Protein AF-A0ABD3CB42-F1 (afdb_monomer)

Mean predicted aligned error: 18.35 Å

Radius of gyration: 24.4 Å; Cα contacts (8 Å, |Δi|>4): 309; chains: 1; bounding box: 58×61×58 Å

Organism: NCBI:txid1961234

Secondary structure (DSSP, 8-state):
-HHHHHHHHT-TT-SS--HHHHHHHHHHHHH-HHHHHHHHHHHHHHHT-S-HHHHHHHHHHHHHHHHHSHHHHHHHHHHTTHHHHHHHHHHT---HHHHHHHHHHHHHHHHHS-STTSS-HHHHHHHHHHHHTTPPPPPPPTTPPPSSPPP------------------------------PPPPHHHHTT---HHHHHHHHHHHS-TT---TT-EEEEEEEE---TT--SPPPP-EEEEEEE-HHHHHHHHHTT-EEE-HHHHHHH-TT-TTEEEE-

pLDDT: mean 77.79, std 23.4, range [25.38, 98.81]

Structure (mmCIF, N/CA/C/O backbone):
data_AF-A0ABD3CB42-F1
#
_entry.id   AF-A0ABD3CB42-F1
#
loop_
_atom_site.group_PDB
_atom_site.id
_atom_site.type_symbol
_atom_site.label_atom_id
_atom_site.label_alt_id
_atom_site.label_comp_id
_atom_site.label_asym_id
_atom_site.label_entity_id
_atom_site.label_seq_id
_atom_site.pdbx_PDB_ins_code
_atom_site.Cartn_x
_atom_site.Cartn_y
_atom_site.Cartn_z
_atom_site.occupancy
_atom_site.B_iso_or_equiv
_atom_site.auth_seq_id
_atom_site.auth_comp_id
_atom_site.auth_asym_id
_atom_site.auth_atom_id
_atom_site.pdbx_PDB_model_num
ATOM 1 N N . MET A 1 1 ? 16.998 10.202 6.170 1.00 64.56 1 MET A N 1
ATOM 2 C CA . MET A 1 1 ? 16.302 10.598 4.926 1.00 64.56 1 MET A CA 1
ATOM 3 C C . MET A 1 1 ? 14.922 9.944 4.802 1.00 64.56 1 MET A C 1
ATOM 5 O O . MET A 1 1 ? 13.942 10.675 4.827 1.00 64.56 1 MET A O 1
ATOM 9 N N . GLY A 1 2 ? 14.808 8.606 4.811 1.00 77.31 2 GLY A N 1
ATOM 10 C CA . GLY A 1 2 ? 13.520 7.906 4.620 1.00 77.31 2 GLY A CA 1
ATOM 11 C C . GLY A 1 2 ? 12.379 8.267 5.592 1.00 77.31 2 GLY A C 1
ATOM 12 O O . GLY A 1 2 ? 11.238 8.392 5.163 1.00 77.31 2 GLY A O 1
ATOM 13 N N . SER A 1 3 ? 12.659 8.523 6.881 1.00 86.62 3 SER A N 1
ATOM 14 C CA . SER A 1 3 ? 11.604 8.907 7.849 1.00 86.62 3 SER A CA 1
ATOM 15 C C . SER A 1 3 ? 10.894 10.214 7.476 1.00 86.62 3 SER A C 1
ATOM 17 O O . SER A 1 3 ? 9.670 10.285 7.531 1.00 86.62 3 SER A O 1
ATOM 19 N N . LEU A 1 4 ? 11.652 11.230 7.051 1.00 93.50 4 LEU A N 1
ATOM 20 C CA . LEU A 1 4 ? 11.097 12.536 6.685 1.00 93.50 4 LEU A CA 1
ATOM 21 C C . LEU A 1 4 ? 10.216 12.437 5.434 1.00 93.50 4 LEU A C 1
ATOM 23 O O . LEU A 1 4 ? 9.195 13.110 5.333 1.00 93.50 4 LEU A O 1
ATOM 27 N N . MET A 1 5 ? 10.586 11.574 4.488 1.00 94.69 5 MET A N 1
ATOM 28 C CA . MET A 1 5 ? 9.792 11.353 3.278 1.00 94.69 5 MET A CA 1
ATOM 29 C C . MET A 1 5 ? 8.444 10.720 3.602 1.00 94.69 5 MET A C 1
ATOM 31 O O . MET A 1 5 ? 7.423 11.198 3.120 1.00 94.69 5 MET A O 1
ATOM 35 N N . VAL A 1 6 ? 8.421 9.727 4.497 1.00 98.00 6 VAL A N 1
ATOM 36 C CA . VAL A 1 6 ? 7.170 9.135 4.995 1.00 98.00 6 VAL A CA 1
ATOM 37 C C . VAL A 1 6 ? 6.312 10.181 5.712 1.00 98.00 6 VAL A C 1
ATOM 39 O O . VAL A 1 6 ? 5.101 10.232 5.507 1.00 98.00 6 VAL A O 1
ATOM 42 N N . GLU A 1 7 ? 6.909 11.034 6.548 1.00 97.56 7 GLU A N 1
ATOM 43 C CA . GLU A 1 7 ? 6.183 12.103 7.248 1.00 97.56 7 GLU A CA 1
ATOM 44 C C . GLU A 1 7 ? 5.547 13.101 6.274 1.00 97.56 7 GLU A C 1
ATOM 46 O O . GLU A 1 7 ? 4.386 13.465 6.457 1.00 97.56 7 GLU A O 1
ATOM 51 N N . ARG A 1 8 ? 6.263 13.472 5.206 1.00 97.62 8 ARG A N 1
ATOM 52 C CA . ARG A 1 8 ? 5.754 14.350 4.142 1.00 97.62 8 ARG A CA 1
ATOM 53 C C . ARG A 1 8 ? 4.661 13.676 3.313 1.00 97.62 8 ARG A C 1
ATOM 55 O O . ARG A 1 8 ? 3.610 14.279 3.132 1.00 97.62 8 ARG A O 1
ATOM 62 N N . ALA A 1 9 ? 4.873 12.434 2.872 1.00 97.94 9 ALA A N 1
ATOM 63 C CA . ALA A 1 9 ? 3.913 11.651 2.080 1.00 97.94 9 ALA A CA 1
ATOM 64 C C . ALA A 1 9 ? 2.613 11.335 2.840 1.00 97.94 9 ALA A C 1
ATOM 66 O O . ALA A 1 9 ? 1.589 11.012 2.245 1.00 97.94 9 ALA A O 1
ATOM 67 N N . THR A 1 10 ? 2.642 11.439 4.170 1.00 98.25 10 THR A N 1
ATOM 68 C CA . THR A 1 10 ? 1.484 11.195 5.038 1.00 98.25 10 THR A CA 1
ATOM 69 C C . THR A 1 10 ? 1.078 12.435 5.832 1.00 98.25 10 THR A C 1
ATOM 71 O O . THR A 1 10 ? 0.463 12.307 6.893 1.00 98.25 10 THR A O 1
ATOM 74 N N . SER A 1 11 ? 1.447 13.633 5.367 1.00 97.44 11 SER A N 1
ATOM 75 C CA . SER A 1 11 ? 1.088 14.892 6.022 1.00 97.44 11 SER A CA 1
ATOM 76 C C . SER A 1 11 ? -0.426 15.114 6.012 1.00 97.44 11 SER A C 1
ATOM 78 O O . SER A 1 11 ? -1.106 14.859 5.021 1.00 97.44 11 SER A O 1
ATOM 80 N N . GLU A 1 12 ? -0.964 15.650 7.106 1.00 95.31 12 GLU A N 1
ATOM 81 C CA . GLU A 1 12 ? -2.386 15.993 7.213 1.00 95.31 12 GLU A CA 1
ATOM 82 C C . GLU A 1 12 ? -2.813 17.127 6.269 1.00 95.31 12 GLU A C 1
ATOM 84 O O . GLU A 1 12 ? -3.999 17.267 5.965 1.00 95.31 12 GLU A O 1
ATOM 89 N N . THR A 1 13 ? -1.854 17.904 5.760 1.00 94.19 13 THR A N 1
ATOM 90 C CA . THR A 1 13 ? -2.093 19.010 4.825 1.00 94.19 13 THR A CA 1
ATOM 91 C C . THR A 1 13 ? -2.378 18.555 3.391 1.00 94.19 13 THR A C 1
ATOM 93 O O . THR A 1 13 ? -2.897 19.341 2.605 1.00 94.19 13 THR A O 1
ATOM 96 N N . LEU A 1 14 ? -2.086 17.300 3.033 1.00 89.81 14 LEU A N 1
ATOM 97 C CA . LEU A 1 14 ? -2.252 16.794 1.663 1.00 89.81 14 LEU A CA 1
ATOM 98 C C . LEU A 1 14 ? -3.727 16.659 1.269 1.00 89.81 14 LEU A C 1
ATOM 100 O O . LEU A 1 14 ? -4.534 16.240 2.084 1.00 89.81 14 LEU A O 1
ATOM 104 N N . GLY A 1 15 ? -4.105 16.937 0.021 1.00 85.75 15 GLY A N 1
ATOM 105 C CA . GLY A 1 15 ? -5.478 16.684 -0.458 1.00 85.75 15 GLY A CA 1
ATOM 106 C C . GLY A 1 15 ? -5.827 15.191 -0.578 1.00 85.75 15 GLY A C 1
ATOM 107 O O . GLY A 1 15 ? -6.989 14.813 -0.484 1.00 85.75 15 GLY A O 1
ATOM 108 N N . GLY A 1 16 ? -4.813 14.340 -0.730 1.00 91.19 16 GLY A N 1
ATOM 109 C CA . GLY A 1 16 ? -4.925 12.897 -0.921 1.00 91.19 16 GLY A CA 1
ATOM 110 C C . GLY A 1 16 ? -3.536 12.252 -0.987 1.00 91.19 16 GLY A C 1
ATOM 111 O O . GLY A 1 16 ? -2.559 12.900 -0.603 1.00 91.19 16 GLY A O 1
ATOM 112 N N . PRO A 1 17 ? -3.424 10.989 -1.434 1.00 91.94 17 PRO A N 1
ATOM 113 C CA . PRO A 1 17 ? -2.136 10.325 -1.603 1.00 91.94 17 PRO A CA 1
ATOM 114 C C . PRO A 1 17 ? -1.216 11.100 -2.548 1.00 91.94 17 PRO A C 1
ATOM 116 O O . PRO A 1 17 ? -1.595 11.430 -3.670 1.00 91.94 17 PRO A O 1
ATOM 119 N N . ASP A 1 18 ? 0.007 11.357 -2.096 1.00 94.25 18 ASP A N 1
ATOM 120 C CA . ASP A 1 18 ? 1.059 11.941 -2.919 1.00 94.25 18 ASP A CA 1
ATOM 121 C C . ASP A 1 18 ? 1.767 10.816 -3.680 1.00 94.25 18 ASP A C 1
ATOM 123 O O . ASP A 1 18 ? 2.675 10.162 -3.163 1.00 94.25 18 ASP A O 1
ATOM 127 N N . TRP A 1 19 ? 1.266 10.508 -4.877 1.00 95.69 19 TRP A N 1
ATOM 128 C CA . TRP A 1 19 ? 1.747 9.363 -5.650 1.00 95.69 19 TRP A CA 1
ATOM 129 C C . TRP A 1 19 ? 3.210 9.497 -6.047 1.00 95.69 19 TRP A C 1
ATOM 131 O O . TRP A 1 19 ? 3.930 8.508 -5.980 1.00 95.69 19 TRP A O 1
ATOM 141 N N . GLU A 1 20 ? 3.665 10.704 -6.369 1.00 95.38 20 GLU A N 1
ATOM 142 C CA . GLU A 1 20 ? 5.070 10.969 -6.672 1.00 95.38 20 GLU A CA 1
ATOM 143 C C . GLU A 1 20 ? 5.966 10.562 -5.493 1.00 95.38 20 GLU A C 1
ATOM 145 O O . GLU A 1 20 ? 6.851 9.721 -5.653 1.00 95.38 20 GLU A O 1
ATOM 150 N N . LYS A 1 21 ? 5.663 11.039 -4.276 1.00 96.69 21 LYS A N 1
ATOM 151 C CA . LYS A 1 21 ? 6.426 10.654 -3.075 1.00 96.69 21 LYS A CA 1
ATOM 152 C C . LYS A 1 21 ? 6.289 9.176 -2.742 1.00 96.69 21 LYS A C 1
ATOM 154 O O . LYS A 1 21 ? 7.237 8.572 -2.252 1.00 96.69 21 LYS A O 1
ATOM 159 N N . ASN A 1 22 ? 5.122 8.580 -2.971 1.00 97.31 22 ASN A N 1
ATOM 160 C CA . ASN A 1 22 ? 4.918 7.158 -2.710 1.00 97.31 22 ASN A CA 1
ATOM 161 C C . ASN A 1 22 ? 5.785 6.282 -3.627 1.00 97.31 22 ASN A C 1
ATOM 163 O O . ASN A 1 22 ? 6.336 5.289 -3.151 1.00 97.31 22 ASN A O 1
ATOM 167 N N . ILE A 1 23 ? 5.919 6.645 -4.906 1.00 96.75 23 ILE A N 1
ATOM 168 C CA . ILE A 1 23 ? 6.792 5.943 -5.855 1.00 96.75 23 ILE A CA 1
ATOM 169 C C . ILE A 1 23 ? 8.264 6.179 -5.507 1.00 96.75 23 ILE A C 1
ATOM 171 O O . ILE A 1 23 ? 9.011 5.211 -5.408 1.00 96.75 23 ILE A O 1
ATOM 175 N N . GLU A 1 24 ? 8.654 7.409 -5.165 1.00 96.12 24 GLU A N 1
ATOM 176 C CA . GLU A 1 24 ? 10.018 7.711 -4.702 1.00 96.12 24 GLU A CA 1
ATOM 177 C C . GLU A 1 24 ? 10.395 6.885 -3.452 1.00 96.12 24 GLU A C 1
ATOM 179 O O . GLU A 1 24 ? 11.503 6.362 -3.326 1.00 96.12 24 GLU A O 1
ATOM 184 N N . ILE A 1 25 ? 9.450 6.694 -2.523 1.00 97.69 25 ILE A N 1
ATOM 185 C CA . ILE A 1 25 ? 9.642 5.820 -1.356 1.00 97.69 25 ILE A CA 1
ATOM 186 C C . ILE A 1 25 ? 9.836 4.353 -1.779 1.00 97.69 25 ILE A C 1
ATOM 188 O O . ILE A 1 25 ? 10.633 3.652 -1.147 1.00 97.69 25 ILE A O 1
ATOM 192 N N . CYS A 1 26 ? 9.143 3.882 -2.822 1.00 94.50 26 CYS A N 1
ATOM 193 C CA . CYS A 1 26 ? 9.331 2.529 -3.355 1.00 94.50 26 CYS A CA 1
ATOM 194 C C . CYS A 1 26 ? 10.733 2.348 -3.944 1.00 94.50 26 CYS A C 1
ATOM 196 O O . CYS A 1 26 ? 11.398 1.364 -3.620 1.00 94.50 26 CYS A O 1
ATOM 198 N N . ASP A 1 27 ? 11.218 3.322 -4.716 1.00 93.38 27 ASP A N 1
ATOM 199 C CA . ASP A 1 27 ? 12.574 3.302 -5.277 1.00 93.38 27 ASP A CA 1
ATOM 200 C C . ASP A 1 27 ? 13.629 3.218 -4.166 1.00 93.38 27 ASP A C 1
ATOM 202 O O . ASP A 1 27 ? 14.560 2.413 -4.234 1.00 93.38 27 ASP A O 1
ATOM 206 N N . ILE A 1 28 ? 13.442 3.965 -3.073 1.00 93.81 28 ILE A N 1
ATOM 207 C CA . ILE A 1 28 ? 14.333 3.905 -1.906 1.00 93.81 28 ILE A CA 1
ATOM 208 C C . ILE A 1 28 ? 14.288 2.533 -1.223 1.00 93.81 28 ILE A C 1
ATOM 210 O O . ILE A 1 28 ? 15.334 2.036 -0.793 1.00 93.81 28 ILE A O 1
ATOM 214 N N . CYS A 1 29 ? 13.103 1.929 -1.094 1.00 92.88 29 CYS A N 1
ATOM 215 C CA . CYS A 1 29 ? 12.965 0.592 -0.512 1.00 92.88 29 CYS A CA 1
ATOM 216 C C . CYS A 1 29 ? 13.683 -0.465 -1.358 1.00 92.88 29 CYS A C 1
ATOM 218 O O . CYS A 1 29 ? 14.353 -1.329 -0.793 1.00 92.88 29 CYS A O 1
ATOM 220 N N . ASN A 1 30 ? 13.570 -0.366 -2.684 1.00 92.25 30 ASN A N 1
ATOM 221 C CA . ASN A 1 30 ? 14.188 -1.287 -3.635 1.00 92.25 30 ASN A CA 1
ATOM 222 C C . ASN A 1 30 ? 15.706 -1.105 -3.736 1.00 92.25 30 ASN A C 1
ATOM 224 O O . ASN A 1 30 ? 16.428 -2.079 -3.928 1.00 92.25 30 ASN A O 1
ATOM 228 N N . TYR A 1 31 ? 16.204 0.121 -3.563 1.00 90.69 31 TYR A N 1
ATOM 229 C CA . TYR A 1 31 ? 17.634 0.411 -3.631 1.00 90.69 31 TYR A CA 1
ATOM 230 C C . TYR A 1 31 ? 18.404 -0.042 -2.381 1.00 90.69 31 TYR A C 1
ATOM 232 O O . TYR A 1 31 ? 19.532 -0.520 -2.489 1.00 90.69 31 TYR A O 1
ATOM 240 N N . ASN A 1 32 ? 17.836 0.126 -1.178 1.00 85.75 32 ASN A N 1
ATOM 241 C CA . ASN A 1 32 ? 18.541 -0.175 0.071 1.00 85.75 32 ASN A CA 1
ATOM 242 C C . ASN A 1 32 ? 17.631 -0.839 1.131 1.00 85.75 32 ASN A C 1
ATOM 244 O O . ASN A 1 32 ? 16.813 -0.155 1.760 1.00 85.75 32 ASN A O 1
ATOM 248 N N . PRO A 1 33 ? 17.849 -2.132 1.448 1.00 84.25 33 PRO A N 1
ATOM 249 C CA . PRO A 1 33 ? 17.092 -2.865 2.470 1.00 84.25 33 PRO A CA 1
ATOM 250 C C . PRO A 1 33 ? 17.074 -2.210 3.861 1.00 84.25 33 PRO A C 1
ATOM 252 O O . PRO A 1 33 ? 16.069 -2.260 4.574 1.00 84.25 33 PRO A O 1
ATOM 255 N N . ILE A 1 34 ? 18.161 -1.542 4.264 1.00 89.56 34 ILE A N 1
ATOM 256 C CA . ILE A 1 34 ? 18.238 -0.852 5.563 1.00 89.56 34 ILE A CA 1
ATOM 257 C C . ILE A 1 34 ? 17.237 0.308 5.601 1.00 89.56 34 ILE A C 1
ATOM 259 O O . ILE A 1 34 ? 16.584 0.547 6.623 1.00 89.56 34 ILE A O 1
ATOM 263 N N . HIS A 1 35 ? 17.074 1.012 4.479 1.00 92.00 35 HIS A N 1
ATOM 264 C CA . HIS A 1 35 ? 16.093 2.084 4.369 1.00 92.00 35 HIS A CA 1
ATOM 265 C C . HIS A 1 35 ? 14.663 1.543 4.390 1.00 92.00 35 HIS A C 1
ATOM 267 O O . HIS A 1 35 ? 13.827 2.136 5.072 1.00 92.00 35 HIS A O 1
ATOM 273 N N . ALA A 1 36 ? 14.394 0.399 3.749 1.00 94.12 36 ALA A N 1
ATOM 274 C CA . ALA A 1 36 ? 13.082 -0.251 3.793 1.00 94.12 36 ALA A CA 1
ATOM 275 C C . ALA A 1 36 ? 12.625 -0.516 5.241 1.00 94.12 36 ALA A C 1
ATOM 277 O O . ALA A 1 36 ? 11.507 -0.161 5.626 1.00 94.12 36 ALA A O 1
ATOM 278 N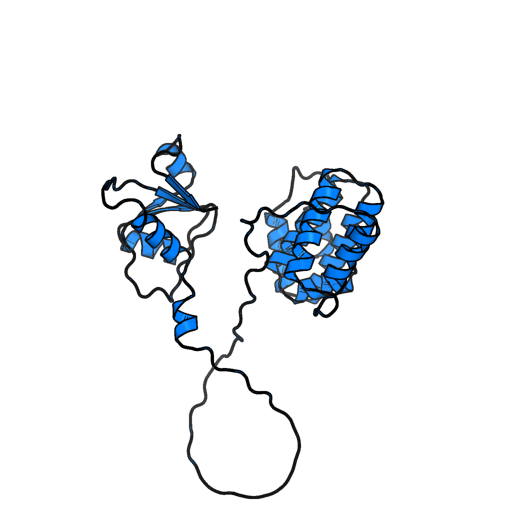 N . LYS A 1 37 ? 13.513 -1.042 6.095 1.00 95.25 37 LYS A N 1
ATOM 279 C CA . LYS A 1 37 ? 13.227 -1.273 7.522 1.00 95.25 37 LYS A CA 1
ATOM 280 C C . LYS A 1 37 ? 12.843 0.003 8.277 1.00 95.25 37 LYS A C 1
ATOM 282 O O . LYS A 1 37 ? 11.896 -0.015 9.073 1.00 95.25 37 LYS A O 1
ATOM 287 N N . GLU A 1 38 ? 13.570 1.101 8.069 1.00 96.81 38 GLU A N 1
ATOM 288 C CA . GLU A 1 38 ? 13.268 2.379 8.728 1.00 96.81 38 GLU A CA 1
ATOM 289 C C . GLU A 1 38 ? 12.000 3.036 8.160 1.00 96.81 38 GLU A C 1
ATOM 291 O O . GLU A 1 38 ? 11.208 3.576 8.933 1.00 96.81 38 GLU A O 1
ATOM 296 N N . ILE A 1 39 ? 11.741 2.914 6.855 1.00 98.06 39 ILE A N 1
ATOM 297 C CA . ILE A 1 39 ? 10.497 3.365 6.215 1.00 98.06 39 ILE A CA 1
ATOM 298 C C . ILE A 1 39 ? 9.295 2.646 6.833 1.00 98.06 39 ILE A C 1
ATOM 300 O O . ILE A 1 39 ? 8.400 3.307 7.362 1.00 98.06 39 ILE A O 1
ATOM 304 N N . VAL A 1 40 ? 9.301 1.309 6.879 1.00 98.38 40 VAL A N 1
ATOM 305 C CA . VAL A 1 40 ? 8.212 0.509 7.476 1.00 98.38 40 VAL A CA 1
ATOM 306 C C . VAL A 1 40 ? 7.994 0.875 8.948 1.00 98.38 40 VAL A C 1
ATOM 308 O O . VAL A 1 40 ? 6.860 1.019 9.414 1.00 98.38 40 VAL A O 1
ATOM 311 N N . LYS A 1 41 ? 9.079 1.087 9.700 1.00 97.94 41 LYS A N 1
ATOM 312 C CA . LYS A 1 41 ? 9.019 1.529 11.099 1.00 97.94 41 LYS A CA 1
ATOM 313 C C . LYS A 1 41 ? 8.368 2.907 11.238 1.00 97.94 41 LYS A C 1
ATOM 315 O O . LYS A 1 41 ? 7.549 3.085 12.144 1.00 97.94 41 LYS A O 1
ATOM 320 N N . THR A 1 42 ? 8.704 3.871 10.383 1.00 98.56 42 THR A N 1
ATOM 321 C CA . THR A 1 42 ? 8.076 5.199 10.406 1.00 98.56 42 THR A CA 1
ATOM 322 C C . THR A 1 42 ? 6.615 5.124 9.977 1.00 98.56 42 THR A C 1
ATOM 324 O O . THR A 1 42 ? 5.770 5.692 10.665 1.00 98.56 42 THR A O 1
ATOM 327 N N . ILE A 1 43 ? 6.273 4.343 8.952 1.00 98.69 43 ILE A N 1
ATOM 328 C CA . ILE A 1 43 ? 4.879 4.109 8.547 1.00 98.69 43 ILE A CA 1
ATOM 329 C C . ILE A 1 43 ? 4.055 3.559 9.718 1.00 98.69 43 ILE A C 1
ATOM 331 O O . ILE A 1 43 ? 2.985 4.088 10.024 1.00 98.69 43 ILE A O 1
ATOM 335 N N . LYS A 1 44 ? 4.585 2.581 10.467 1.00 98.56 44 LYS A N 1
ATOM 336 C CA . LYS A 1 44 ? 3.928 2.069 11.681 1.00 98.56 44 LYS A CA 1
ATOM 337 C C . LYS A 1 44 ? 3.676 3.165 12.724 1.00 98.56 44 LYS A C 1
ATOM 339 O O . LYS A 1 44 ? 2.650 3.142 13.401 1.00 98.56 44 LYS A O 1
ATOM 344 N N . LYS A 1 45 ? 4.584 4.138 12.875 1.00 98.38 45 LYS A N 1
ATOM 345 C CA . LYS A 1 45 ? 4.344 5.303 13.747 1.00 98.38 45 LYS A CA 1
ATOM 346 C C . LYS A 1 45 ? 3.194 6.164 13.218 1.00 98.38 45 LYS A C 1
ATOM 348 O O . LYS A 1 45 ? 2.352 6.566 14.014 1.00 98.38 45 LYS A O 1
ATOM 353 N N . ARG A 1 46 ? 3.127 6.405 11.903 1.00 98.44 46 ARG A N 1
ATOM 354 C CA . ARG A 1 46 ? 2.058 7.198 11.268 1.00 98.44 46 ARG A CA 1
ATOM 355 C C . ARG A 1 46 ? 0.680 6.542 11.406 1.00 98.44 46 ARG A C 1
ATOM 357 O O . ARG A 1 46 ? -0.284 7.246 11.683 1.00 98.44 46 ARG A O 1
ATOM 364 N N . LEU A 1 47 ? 0.591 5.209 11.350 1.00 98.31 47 LEU A N 1
ATOM 365 C CA . LEU A 1 47 ? -0.652 4.460 11.615 1.00 98.31 47 LEU A CA 1
ATOM 366 C C . LEU A 1 47 ? -1.227 4.699 13.023 1.00 98.31 47 LEU A C 1
ATOM 368 O O . LEU A 1 47 ? -2.438 4.629 13.222 1.00 98.31 47 LEU A O 1
ATOM 372 N N . ARG A 1 48 ? -0.377 5.019 14.005 1.00 97.31 48 ARG A N 1
ATOM 373 C CA . ARG A 1 48 ? -0.802 5.347 15.377 1.00 97.31 48 ARG A CA 1
ATOM 374 C C . ARG A 1 48 ? -1.209 6.810 15.568 1.00 97.31 48 ARG A C 1
ATOM 376 O O . ARG A 1 48 ? -1.495 7.211 16.695 1.00 97.31 48 ARG A O 1
ATOM 383 N N . SER A 1 49 ? -1.229 7.605 14.499 1.00 97.62 49 SER A N 1
ATOM 384 C CA . SER A 1 49 ? -1.758 8.967 14.539 1.00 97.62 49 SER A CA 1
ATOM 385 C C . SER A 1 49 ? -3.233 8.971 14.944 1.00 97.62 49 SER A C 1
ATOM 387 O O . SER A 1 49 ? -3.978 8.050 14.616 1.00 97.62 49 SER A O 1
ATOM 389 N N . LYS A 1 50 ? -3.663 10.036 15.627 1.00 95.75 50 LYS A N 1
ATOM 390 C CA . LYS A 1 50 ? -5.084 10.292 15.913 1.00 95.75 50 LYS A CA 1
ATOM 391 C C . LYS A 1 50 ? -5.842 10.811 14.687 1.00 95.75 50 LYS A C 1
ATOM 393 O O . LYS A 1 50 ? -7.065 10.771 14.670 1.00 95.75 50 LYS A O 1
ATOM 398 N N . SER A 1 51 ? -5.125 11.319 13.685 1.00 97.44 51 SER A N 1
ATOM 399 C CA . SER A 1 51 ? -5.721 11.840 12.459 1.00 97.44 51 SER A CA 1
ATOM 400 C C . SER A 1 51 ? -6.062 10.693 11.511 1.00 97.44 51 SER A C 1
ATOM 402 O O . SER A 1 51 ? -5.159 10.050 10.969 1.00 97.44 51 SER A O 1
ATOM 404 N N . SER A 1 52 ? -7.357 10.474 11.262 1.00 96.12 52 SER A N 1
ATOM 405 C CA . SER A 1 52 ? -7.851 9.489 10.287 1.00 96.12 52 SER A CA 1
ATOM 406 C C . SER A 1 52 ? -7.256 9.714 8.898 1.00 96.12 52 SER A C 1
ATOM 408 O O . SER A 1 52 ? -6.959 8.764 8.181 1.00 96.12 52 SER A O 1
ATOM 410 N N . LYS A 1 53 ? -6.993 10.976 8.540 1.00 96.00 53 LYS A N 1
ATOM 411 C CA . LYS A 1 53 ? -6.343 11.345 7.282 1.00 96.00 53 LYS A CA 1
ATOM 412 C C . LYS A 1 53 ? -4.901 10.847 7.216 1.00 96.00 53 LYS A C 1
ATOM 414 O O . LYS A 1 53 ? -4.520 10.202 6.245 1.00 96.00 53 LYS A O 1
ATOM 419 N N . VAL A 1 54 ? -4.117 11.067 8.274 1.00 98.50 54 VAL A N 1
ATOM 420 C CA . VAL A 1 54 ? -2.748 10.527 8.369 1.00 98.50 54 VAL A CA 1
ATOM 421 C C . VAL A 1 54 ? -2.765 8.997 8.342 1.00 98.50 54 VAL A C 1
ATOM 423 O O . VAL A 1 54 ? -1.919 8.394 7.685 1.00 98.50 54 VAL A O 1
ATOM 426 N N . GLN A 1 55 ? -3.737 8.364 9.007 1.00 98.50 55 GLN A N 1
ATOM 427 C CA . GLN A 1 55 ? -3.907 6.912 8.963 1.00 98.50 55 GLN A CA 1
ATOM 428 C C . GLN A 1 55 ? -4.195 6.419 7.542 1.00 98.50 55 GLN A C 1
ATOM 430 O O . GLN A 1 55 ? -3.502 5.518 7.083 1.00 98.50 55 GLN A O 1
ATOM 435 N N . LEU A 1 56 ? -5.146 7.020 6.820 1.00 97.88 56 LEU A N 1
ATOM 436 C CA . LEU A 1 56 ? -5.477 6.650 5.438 1.00 97.88 56 LEU A CA 1
ATOM 437 C C . LEU A 1 56 ? -4.285 6.783 4.491 1.00 97.88 56 LEU A C 1
ATOM 439 O O . LEU A 1 56 ? -4.023 5.873 3.702 1.00 97.88 56 LEU A O 1
ATOM 443 N N . LEU A 1 57 ? -3.537 7.885 4.587 1.00 98.06 57 LEU A N 1
ATOM 444 C CA . LEU A 1 57 ? -2.334 8.095 3.781 1.00 98.06 57 LEU A CA 1
ATOM 445 C C . LEU A 1 57 ? -1.258 7.058 4.116 1.00 98.06 57 LEU A C 1
ATOM 447 O O . LEU A 1 57 ? -0.664 6.476 3.213 1.00 98.06 57 LEU A O 1
ATOM 451 N N . ALA A 1 58 ? -1.051 6.764 5.403 1.00 98.81 58 ALA A N 1
ATOM 452 C CA . ALA A 1 58 ? -0.108 5.738 5.832 1.00 98.81 58 ALA A CA 1
ATOM 453 C C . ALA A 1 58 ? -0.522 4.340 5.352 1.00 98.81 58 ALA A C 1
ATOM 455 O O . ALA A 1 58 ? 0.319 3.620 4.831 1.00 98.81 58 ALA A O 1
ATOM 456 N N . ILE A 1 59 ? -1.800 3.965 5.468 1.00 98.62 59 ILE A N 1
ATOM 457 C CA . ILE A 1 59 ? -2.328 2.681 4.980 1.00 98.62 59 ILE A CA 1
ATOM 458 C C . ILE A 1 59 ? -2.151 2.564 3.461 1.00 98.62 59 ILE A C 1
ATOM 460 O O . ILE A 1 59 ? -1.737 1.515 2.973 1.00 98.62 59 ILE A O 1
ATOM 464 N N . THR A 1 60 ? -2.420 3.644 2.725 1.00 98.06 60 THR A N 1
ATOM 465 C CA . THR A 1 60 ? -2.217 3.696 1.269 1.00 98.06 60 THR A CA 1
ATOM 466 C C . THR A 1 60 ? -0.744 3.524 0.917 1.00 98.06 60 THR A C 1
ATOM 468 O O . THR A 1 60 ? -0.416 2.746 0.030 1.00 98.06 60 THR A O 1
ATOM 471 N N . LEU A 1 61 ? 0.164 4.169 1.653 1.00 98.69 61 LEU A N 1
ATOM 472 C CA . LEU A 1 61 ? 1.599 3.983 1.454 1.00 98.69 61 LEU A CA 1
ATOM 473 C C . LEU A 1 61 ? 2.043 2.541 1.755 1.00 98.69 61 LEU A C 1
ATOM 475 O O . LEU A 1 61 ? 2.841 2.002 0.994 1.00 98.69 61 LEU A O 1
ATOM 479 N N . VAL A 1 62 ? 1.511 1.892 2.805 1.00 98.62 62 VAL A N 1
ATOM 480 C CA . VAL A 1 62 ? 1.782 0.463 3.076 1.00 98.62 62 VAL A CA 1
ATOM 481 C C . VAL A 1 62 ? 1.364 -0.401 1.891 1.00 98.62 62 VAL A C 1
ATOM 483 O O . VAL A 1 62 ? 2.132 -1.254 1.457 1.00 98.62 62 VAL A O 1
ATOM 486 N N . GLU A 1 63 ? 0.153 -0.195 1.371 1.00 97.94 63 GLU A N 1
ATOM 487 C CA . GLU A 1 63 ? -0.335 -0.920 0.198 1.00 97.94 63 GLU A CA 1
ATOM 488 C C . GLU A 1 63 ? 0.611 -0.751 -0.991 1.00 97.94 63 GLU A C 1
ATOM 490 O O . GLU A 1 63 ? 0.981 -1.743 -1.618 1.00 97.94 63 GLU A O 1
ATOM 495 N N . THR A 1 64 ? 1.034 0.484 -1.268 1.00 97.19 64 THR A N 1
ATOM 496 C CA . THR A 1 64 ? 1.935 0.791 -2.380 1.00 97.19 64 THR A CA 1
ATOM 497 C C . THR A 1 64 ? 3.278 0.082 -2.224 1.00 97.19 64 THR A C 1
ATOM 499 O O . THR A 1 64 ? 3.695 -0.609 -3.152 1.00 97.19 64 THR A O 1
ATOM 502 N N . ILE A 1 65 ? 3.938 0.167 -1.062 1.00 97.81 65 ILE A N 1
ATOM 503 C CA . ILE A 1 65 ? 5.251 -0.478 -0.886 1.00 97.81 65 ILE A CA 1
ATOM 504 C C . ILE A 1 65 ? 5.147 -2.009 -0.897 1.00 97.81 65 ILE A C 1
ATOM 506 O O . ILE A 1 65 ? 6.021 -2.674 -1.444 1.00 97.81 65 ILE A O 1
ATOM 510 N N . VAL A 1 66 ? 4.064 -2.591 -0.365 1.00 97.94 66 VAL A N 1
ATOM 511 C CA . VAL A 1 66 ? 3.851 -4.048 -0.405 1.00 97.94 66 VAL A CA 1
ATOM 512 C C . VAL A 1 66 ? 3.620 -4.527 -1.840 1.00 97.94 66 VAL A C 1
ATOM 514 O O . VAL A 1 66 ? 4.099 -5.598 -2.203 1.00 97.94 66 VAL A O 1
ATOM 517 N N . LYS A 1 67 ? 2.938 -3.741 -2.678 1.00 93.94 67 LYS A N 1
ATOM 518 C CA . LYS A 1 67 ? 2.713 -4.091 -4.089 1.00 93.94 67 LYS A CA 1
ATOM 519 C C . LYS A 1 67 ? 3.961 -3.941 -4.964 1.00 93.94 67 LYS A C 1
ATOM 521 O O . LYS A 1 67 ? 4.108 -4.704 -5.907 1.00 93.94 67 LYS A O 1
ATOM 526 N N . ASN A 1 68 ? 4.844 -2.986 -4.661 1.00 92.50 68 ASN A N 1
ATOM 527 C CA . ASN A 1 68 ? 5.911 -2.579 -5.588 1.00 92.50 68 ASN A CA 1
ATOM 528 C C . ASN A 1 68 ? 7.337 -2.966 -5.162 1.00 92.50 68 ASN A C 1
ATOM 530 O O . ASN A 1 68 ? 8.248 -2.855 -5.978 1.00 92.50 68 ASN A O 1
ATOM 534 N N . CYS A 1 69 ? 7.564 -3.383 -3.910 1.00 90.50 69 CYS A N 1
ATOM 535 C CA . CYS A 1 69 ? 8.929 -3.538 -3.379 1.00 90.50 69 CYS A CA 1
ATOM 536 C C . CYS A 1 69 ? 9.349 -4.982 -3.058 1.00 90.50 69 CYS A C 1
ATOM 538 O O . CYS A 1 69 ? 10.404 -5.215 -2.468 1.00 90.50 69 CYS A O 1
ATOM 540 N N . GLY A 1 70 ? 8.506 -5.956 -3.403 1.00 90.69 70 GLY A N 1
ATOM 541 C CA . GLY A 1 70 ? 8.811 -7.377 -3.259 1.00 90.69 70 GLY A CA 1
ATOM 542 C C . GLY A 1 70 ? 9.136 -7.840 -1.832 1.00 90.69 70 GLY A C 1
ATOM 543 O O . GLY A 1 70 ? 8.763 -7.231 -0.824 1.00 90.69 70 GLY A O 1
ATOM 544 N N . ASP A 1 71 ? 9.844 -8.966 -1.776 1.00 94.44 71 ASP A N 1
ATOM 545 C CA . ASP A 1 71 ? 10.016 -9.802 -0.585 1.00 94.44 71 ASP A CA 1
ATOM 546 C C . ASP A 1 71 ? 10.687 -9.083 0.595 1.00 94.44 71 ASP A C 1
ATOM 548 O O . ASP A 1 71 ? 10.315 -9.289 1.751 1.00 94.44 71 ASP A O 1
ATOM 552 N N . ILE A 1 72 ? 11.630 -8.173 0.322 1.00 93.75 72 ILE A N 1
ATOM 553 C CA . ILE A 1 72 ? 12.342 -7.448 1.382 1.00 93.75 72 ILE A CA 1
ATOM 554 C C . ILE A 1 72 ? 11.397 -6.554 2.194 1.00 93.75 72 ILE A C 1
ATOM 556 O O . ILE A 1 72 ? 11.460 -6.514 3.427 1.00 93.75 72 ILE A O 1
ATOM 560 N N . VAL A 1 73 ? 10.465 -5.875 1.520 1.00 97.31 73 VAL A N 1
ATOM 561 C CA . VAL A 1 73 ? 9.439 -5.077 2.194 1.00 97.31 73 VAL A CA 1
ATOM 562 C C . VAL A 1 73 ? 8.413 -5.982 2.856 1.00 97.31 73 VAL A C 1
ATOM 564 O O . VAL A 1 73 ? 8.000 -5.690 3.979 1.00 97.31 73 VAL A O 1
ATOM 567 N N . HIS A 1 74 ? 8.037 -7.098 2.227 1.00 97.69 74 HIS A N 1
ATOM 568 C CA . HIS A 1 74 ? 7.098 -8.058 2.816 1.00 97.69 74 HIS A CA 1
ATOM 569 C C . HIS A 1 74 ? 7.597 -8.590 4.160 1.00 97.69 74 HIS A C 1
ATOM 571 O O . HIS A 1 74 ? 6.836 -8.576 5.134 1.00 97.69 74 HIS A O 1
ATOM 577 N N . MET A 1 75 ? 8.878 -8.967 4.221 1.00 97.44 75 MET A N 1
ATOM 578 C CA . MET A 1 75 ? 9.576 -9.383 5.435 1.00 97.44 75 MET A CA 1
ATOM 579 C C . MET A 1 75 ? 9.539 -8.290 6.500 1.00 97.44 75 MET A C 1
ATOM 581 O O . MET A 1 75 ? 9.098 -8.544 7.618 1.00 97.44 75 MET A O 1
ATOM 585 N N . HIS A 1 76 ? 9.942 -7.058 6.178 1.00 98.00 76 HIS A N 1
ATOM 586 C CA . HIS A 1 76 ? 9.966 -5.985 7.173 1.00 98.00 76 HIS A CA 1
ATOM 587 C C . HIS A 1 76 ? 8.571 -5.578 7.658 1.00 98.00 76 HIS A C 1
ATOM 589 O O . HIS A 1 76 ? 8.407 -5.271 8.839 1.00 98.00 76 HIS A O 1
ATOM 595 N N . VAL A 1 77 ? 7.554 -5.591 6.794 1.00 98.50 77 VAL A N 1
ATOM 596 C CA . VAL A 1 77 ? 6.154 -5.350 7.186 1.00 98.50 77 VAL A CA 1
ATOM 597 C C . VAL A 1 77 ? 5.682 -6.416 8.180 1.00 98.50 77 VAL A C 1
ATOM 599 O O . VAL A 1 77 ? 5.047 -6.068 9.184 1.00 98.50 77 VAL A O 1
ATOM 602 N N . ALA A 1 78 ? 6.051 -7.681 7.957 1.00 98.00 78 ALA A N 1
ATOM 603 C CA . ALA A 1 78 ? 5.776 -8.783 8.873 1.00 98.00 78 ALA A CA 1
ATOM 604 C C . ALA A 1 78 ? 6.552 -8.649 10.198 1.00 98.00 78 ALA A C 1
ATOM 606 O O . ALA A 1 78 ? 5.928 -8.584 11.252 1.00 98.00 78 ALA A O 1
ATOM 607 N N . GLU A 1 79 ? 7.882 -8.502 10.163 1.00 97.38 79 GLU A N 1
ATOM 608 C CA . GLU A 1 79 ? 8.750 -8.347 11.348 1.00 97.38 79 GLU A CA 1
ATOM 609 C C . GLU A 1 79 ? 8.376 -7.142 12.218 1.00 97.38 79 GLU A C 1
ATOM 611 O O . GLU A 1 79 ? 8.560 -7.140 13.437 1.00 97.38 79 GLU A O 1
ATOM 616 N N . LYS A 1 80 ? 7.883 -6.065 11.597 1.00 97.94 80 LYS A N 1
ATOM 617 C CA . LYS A 1 80 ? 7.409 -4.882 12.317 1.00 97.94 80 LYS A CA 1
ATOM 618 C C . LYS A 1 80 ? 5.988 -5.028 12.826 1.00 97.94 80 LYS A C 1
ATOM 620 O O . LYS A 1 80 ? 5.509 -4.074 13.438 1.00 97.94 80 LYS A O 1
ATOM 625 N N . GLU A 1 81 ? 5.332 -6.173 12.666 1.00 98.12 81 GLU A N 1
ATOM 626 C CA . GLU A 1 81 ? 3.989 -6.444 13.188 1.00 98.12 81 GLU A CA 1
ATOM 627 C C . GLU A 1 81 ? 2.973 -5.392 12.712 1.00 98.12 81 GLU A C 1
ATOM 629 O O . GLU A 1 81 ? 2.117 -4.923 13.469 1.00 98.12 81 GLU A O 1
ATOM 634 N N . LEU A 1 82 ? 3.132 -4.934 11.469 1.00 98.56 82 LEU A N 1
ATOM 635 C CA . LEU A 1 82 ? 2.308 -3.879 10.891 1.00 98.56 82 LEU A CA 1
ATOM 636 C C . LEU A 1 82 ? 0.878 -4.379 10.591 1.00 98.56 82 LEU A C 1
ATOM 638 O O . LEU A 1 82 ? -0.057 -3.679 10.989 1.00 98.56 82 LEU A O 1
ATOM 642 N N . PRO A 1 83 ? 0.658 -5.603 10.055 1.00 98.50 83 PRO A N 1
ATOM 643 C CA . PRO A 1 83 ? -0.687 -6.177 9.942 1.00 98.50 83 PRO A CA 1
ATOM 644 C C . PRO A 1 83 ? -1.429 -6.246 11.288 1.00 98.50 83 PRO A C 1
ATOM 646 O O . PRO A 1 83 ? -2.602 -5.882 11.377 1.00 98.50 83 PRO A O 1
ATOM 649 N N . HIS A 1 84 ? -0.740 -6.622 12.370 1.00 98.50 84 HIS A N 1
ATOM 650 C CA . HIS A 1 84 ? -1.329 -6.654 13.713 1.00 98.50 84 HIS A CA 1
ATOM 651 C C . HIS A 1 84 ? -1.620 -5.256 14.274 1.00 98.50 84 HIS A C 1
ATOM 653 O O . HIS A 1 84 ? -2.609 -5.069 14.981 1.00 98.50 84 HIS A O 1
ATOM 659 N N . GLU A 1 85 ? -0.799 -4.249 13.964 1.00 98.62 85 GLU A N 1
ATOM 660 C CA . GLU A 1 85 ? -1.110 -2.855 14.309 1.00 98.62 85 GLU A CA 1
ATOM 661 C C . GLU A 1 85 ? -2.385 -2.381 13.592 1.00 98.62 85 GLU A C 1
ATOM 663 O O . GLU A 1 85 ? -3.251 -1.778 14.224 1.00 98.62 85 GLU A O 1
ATOM 668 N N . MET A 1 86 ? -2.560 -2.724 12.311 1.00 98.56 86 MET A N 1
ATOM 669 C CA . MET A 1 86 ? -3.793 -2.437 11.566 1.00 98.56 86 MET A CA 1
ATOM 670 C C . MET A 1 86 ? -5.010 -3.145 12.185 1.00 98.56 86 MET A C 1
ATOM 672 O O . MET A 1 86 ? -6.053 -2.518 12.382 1.00 98.56 86 MET A O 1
ATOM 676 N N . ALA A 1 87 ? -4.873 -4.412 12.588 1.00 98.44 87 ALA A N 1
ATOM 677 C CA . ALA A 1 87 ? -5.933 -5.129 13.300 1.00 98.44 87 ALA A CA 1
ATOM 678 C C . ALA A 1 87 ? -6.306 -4.450 14.635 1.00 98.44 87 ALA A C 1
ATOM 680 O O . ALA A 1 87 ? -7.489 -4.286 14.945 1.00 98.44 87 ALA A O 1
ATOM 681 N N . LYS A 1 88 ? -5.317 -3.970 15.404 1.00 98.38 88 LYS A N 1
ATOM 682 C CA . LYS A 1 88 ? -5.554 -3.188 16.634 1.00 98.38 88 LYS A CA 1
ATOM 683 C C . LYS A 1 88 ? -6.311 -1.891 16.362 1.00 98.38 88 LYS A C 1
ATOM 685 O O . LYS A 1 88 ? -7.157 -1.519 17.173 1.00 98.38 88 LYS A O 1
ATOM 690 N N . ILE A 1 89 ? -6.025 -1.208 15.253 1.00 98.25 89 ILE A N 1
ATOM 691 C CA . ILE A 1 89 ? -6.737 0.016 14.862 1.00 98.25 89 ILE A CA 1
ATOM 692 C C . ILE A 1 89 ? -8.213 -0.293 14.607 1.00 98.25 89 ILE A C 1
ATOM 694 O O . ILE A 1 89 ? -9.060 0.371 15.193 1.00 98.25 89 ILE A O 1
ATOM 698 N N . VAL A 1 90 ? -8.536 -1.344 13.842 1.00 98.19 90 VAL A N 1
ATOM 699 C CA . VAL A 1 90 ? -9.931 -1.759 13.579 1.00 98.19 90 VAL A CA 1
ATOM 700 C C . VAL A 1 90 ? -10.704 -2.038 14.870 1.00 98.19 90 VAL A C 1
ATOM 702 O O . VAL A 1 90 ? -11.841 -1.588 15.020 1.00 98.19 90 VAL A O 1
ATOM 705 N N . LYS A 1 91 ? -10.081 -2.732 15.830 1.00 97.81 91 LYS A N 1
ATOM 706 C CA . LYS A 1 91 ? -10.691 -3.054 17.133 1.00 97.81 91 LYS A CA 1
ATOM 707 C C . LYS A 1 91 ? -11.011 -1.815 17.977 1.00 97.81 91 LYS A C 1
ATOM 709 O O . LYS A 1 91 ? -11.906 -1.860 18.814 1.00 97.81 91 LYS A O 1
ATOM 714 N N . LYS A 1 92 ? -10.323 -0.694 17.737 1.00 97.06 92 LYS A N 1
ATOM 715 C CA . LYS A 1 92 ? -10.558 0.593 18.411 1.00 97.06 92 LYS A CA 1
ATOM 716 C C . LYS A 1 92 ? -11.653 1.446 17.761 1.00 97.06 92 LYS A C 1
ATOM 718 O O . LYS A 1 92 ? -11.807 2.593 18.160 1.00 97.06 92 LYS A O 1
ATOM 723 N N . ARG A 1 93 ? -12.416 0.895 16.806 1.00 92.81 93 ARG A N 1
ATOM 724 C CA . ARG A 1 93 ? -13.505 1.589 16.091 1.00 92.81 93 ARG A CA 1
ATOM 725 C C . ARG A 1 93 ? -13.014 2.898 15.441 1.00 92.81 93 ARG A C 1
ATOM 727 O O . ARG A 1 93 ? -13.421 3.976 15.865 1.00 92.81 93 ARG A O 1
ATOM 734 N N . PRO A 1 94 ? -12.109 2.811 14.450 1.00 95.50 94 PRO A N 1
ATOM 735 C CA . PRO A 1 94 ? -11.575 3.985 13.775 1.00 95.50 94 PRO A CA 1
ATOM 736 C C . PRO A 1 94 ? -12.640 4.588 12.846 1.00 95.50 94 PRO A C 1
ATOM 738 O O . PRO A 1 94 ? -13.747 4.056 12.726 1.00 95.50 94 PRO A O 1
ATOM 741 N N . ASP A 1 95 ? -12.275 5.663 12.149 1.00 94.69 95 ASP A N 1
ATOM 742 C CA . ASP A 1 95 ? -13.074 6.201 11.048 1.00 94.69 95 ASP A CA 1
ATOM 743 C C . ASP A 1 95 ? -13.459 5.113 10.026 1.00 94.69 95 ASP A C 1
ATOM 745 O O . ASP A 1 95 ? -12.711 4.152 9.802 1.00 94.69 95 ASP A O 1
ATOM 749 N N . PHE A 1 96 ? -14.636 5.264 9.412 1.00 94.19 96 PHE A N 1
ATOM 750 C CA . PHE A 1 96 ? -15.192 4.276 8.491 1.00 94.19 96 PHE A CA 1
ATOM 751 C C . PHE A 1 96 ? -14.234 3.960 7.336 1.00 94.19 96 PHE A C 1
ATOM 753 O O . PHE A 1 96 ? -13.938 2.787 7.102 1.00 94.19 96 PHE A O 1
ATOM 760 N N . CYS A 1 97 ? -13.671 4.985 6.689 1.00 93.69 97 CYS A N 1
ATOM 761 C CA . CYS A 1 97 ? -12.764 4.813 5.556 1.00 93.69 97 CYS A CA 1
ATOM 762 C C . CYS A 1 97 ? -11.471 4.102 5.980 1.00 93.69 97 CYS A C 1
ATOM 764 O O . CYS A 1 97 ? -10.950 3.251 5.258 1.00 93.69 97 CYS A O 1
ATOM 766 N N . VAL A 1 98 ? -10.954 4.416 7.175 1.00 96.88 98 VAL A N 1
ATOM 767 C CA . VAL A 1 98 ? -9.776 3.742 7.751 1.00 96.88 98 VAL A CA 1
ATOM 768 C C . VAL A 1 98 ? -10.071 2.261 7.975 1.00 96.88 98 VAL A C 1
ATOM 770 O O . VAL A 1 98 ? -9.278 1.405 7.574 1.00 96.88 98 VAL A O 1
ATOM 773 N N . LYS A 1 99 ? -11.215 1.950 8.599 1.00 96.75 99 LYS A N 1
ATOM 774 C CA . LYS A 1 99 ? -11.650 0.572 8.844 1.00 96.75 99 LYS A CA 1
ATOM 775 C C . LYS A 1 99 ? -11.767 -0.189 7.529 1.00 96.75 99 LYS A C 1
ATOM 777 O O . LYS A 1 99 ? -11.157 -1.245 7.396 1.00 96.75 99 LYS A O 1
ATOM 782 N N . GLU A 1 100 ? -12.518 0.343 6.571 1.00 94.88 100 GLU A N 1
ATOM 783 C CA . GLU A 1 100 ? -12.770 -0.298 5.281 1.00 94.88 100 GLU A CA 1
ATOM 784 C C . GLU A 1 100 ? -11.463 -0.598 4.539 1.00 94.88 100 GLU A C 1
ATOM 786 O O . GLU A 1 100 ? -11.224 -1.739 4.138 1.00 94.88 100 GLU A O 1
ATOM 791 N N . LYS A 1 101 ? -10.559 0.384 4.455 1.00 96.19 101 LYS A N 1
ATOM 792 C CA . LYS A 1 101 ? -9.263 0.211 3.792 1.00 96.19 101 LYS A CA 1
ATOM 793 C C . LYS A 1 101 ? -8.415 -0.878 4.453 1.00 96.19 101 LYS A C 1
ATOM 795 O O . LYS A 1 101 ? -7.835 -1.707 3.750 1.00 96.19 101 LYS A O 1
ATOM 800 N N . ILE A 1 102 ? -8.361 -0.916 5.789 1.00 98.44 102 ILE A N 1
ATOM 801 C CA . ILE A 1 102 ? -7.640 -1.966 6.525 1.00 98.44 102 ILE A CA 1
ATOM 802 C C . ILE A 1 102 ? -8.237 -3.345 6.236 1.00 98.44 102 ILE A C 1
ATOM 804 O O . ILE A 1 102 ? -7.487 -4.285 5.975 1.00 98.44 102 ILE A O 1
ATOM 808 N N . LEU A 1 103 ? -9.565 -3.482 6.281 1.00 97.12 103 LEU A N 1
ATOM 809 C CA . LEU A 1 103 ? -10.222 -4.769 6.046 1.00 97.12 103 LEU A CA 1
ATOM 810 C C . LEU A 1 103 ? -9.973 -5.275 4.629 1.00 97.12 103 LEU A C 1
ATOM 812 O O . LEU A 1 103 ? -9.643 -6.448 4.459 1.00 97.12 103 LEU A O 1
ATOM 816 N N . THR A 1 104 ? -10.051 -4.395 3.635 1.00 95.31 104 THR A N 1
ATOM 817 C CA . THR A 1 104 ? -9.739 -4.729 2.243 1.00 95.31 104 THR A CA 1
ATOM 818 C C . THR A 1 104 ? -8.297 -5.205 2.086 1.00 95.31 104 THR A C 1
ATOM 820 O O . THR A 1 104 ? -8.065 -6.224 1.431 1.00 95.31 104 THR A O 1
ATOM 823 N N . LEU A 1 105 ? -7.329 -4.533 2.721 1.00 97.12 105 LEU A N 1
ATOM 824 C CA . LEU A 1 105 ? -5.921 -4.935 2.663 1.00 97.12 105 LEU A CA 1
ATOM 825 C C . LEU A 1 105 ? -5.644 -6.247 3.386 1.00 97.12 105 LEU A C 1
ATOM 827 O O . LEU A 1 105 ? -4.981 -7.110 2.824 1.00 97.12 105 LEU A O 1
ATOM 831 N N . ILE A 1 106 ? -6.172 -6.440 4.592 1.00 97.88 106 ILE A N 1
ATOM 832 C CA . ILE A 1 106 ? -5.967 -7.687 5.335 1.00 97.88 106 ILE A CA 1
ATOM 833 C C . ILE A 1 106 ? -6.634 -8.864 4.612 1.00 97.88 106 ILE A C 1
ATOM 835 O O . ILE A 1 106 ? -6.028 -9.930 4.505 1.00 97.88 106 ILE A O 1
ATOM 839 N N . ASN A 1 107 ? -7.840 -8.680 4.060 1.00 94.81 107 ASN A N 1
ATOM 840 C CA . ASN A 1 107 ? -8.492 -9.717 3.255 1.00 94.81 107 ASN A CA 1
ATOM 841 C C . ASN A 1 107 ? -7.692 -10.044 1.992 1.00 94.81 107 ASN A C 1
ATOM 843 O O . ASN A 1 107 ? -7.600 -11.193 1.588 1.00 94.81 107 ASN A O 1
ATOM 847 N N . THR A 1 108 ? -7.086 -9.029 1.392 1.00 94.00 108 THR A N 1
ATOM 848 C CA . THR A 1 108 ? -6.200 -9.174 0.243 1.00 94.00 108 THR A CA 1
ATOM 849 C C . THR A 1 108 ? -4.928 -9.943 0.611 1.00 94.00 108 THR A C 1
ATOM 851 O O . THR A 1 108 ? -4.570 -10.908 -0.058 1.00 94.00 108 THR A O 1
ATOM 854 N N . TRP A 1 109 ? -4.256 -9.564 1.695 1.00 96.19 109 TRP A N 1
ATOM 855 C CA . TRP A 1 109 ? -2.995 -10.167 2.116 1.00 96.19 109 TRP A CA 1
ATOM 856 C C . TRP A 1 109 ? -3.140 -11.598 2.628 1.00 96.19 109 TRP A C 1
ATOM 858 O O . TRP A 1 109 ? -2.226 -12.387 2.410 1.00 96.19 109 TRP A O 1
ATOM 868 N N . LYS A 1 110 ? -4.268 -11.973 3.249 1.00 93.25 110 LYS A N 1
ATOM 869 C CA . LYS A 1 110 ? -4.489 -13.364 3.696 1.00 93.25 110 LYS A CA 1
ATOM 870 C C . LYS A 1 110 ? -4.421 -14.358 2.521 1.00 93.25 110 LYS A C 1
ATOM 872 O O . LYS A 1 110 ? -4.001 -15.491 2.698 1.00 93.25 110 LYS A O 1
ATOM 877 N N . GLU A 1 111 ? -4.889 -13.945 1.342 1.00 89.62 111 GLU A N 1
ATOM 878 C CA . GLU A 1 111 ? -4.917 -14.780 0.137 1.00 89.62 111 GLU A CA 1
ATOM 879 C C . GLU A 1 111 ? -3.549 -14.747 -0.533 1.00 89.62 111 GLU A C 1
ATOM 881 O O . GLU A 1 111 ? -3.002 -15.774 -0.917 1.00 89.62 111 GLU A O 1
ATOM 886 N N . ALA A 1 112 ? -2.973 -13.552 -0.597 1.00 89.25 112 ALA A N 1
ATOM 887 C CA . ALA A 1 112 ? -1.759 -13.280 -1.335 1.00 89.25 112 ALA A CA 1
ATOM 888 C C . ALA A 1 112 ? -0.492 -13.832 -0.639 1.00 89.25 112 ALA A C 1
ATOM 890 O O . ALA A 1 112 ? 0.431 -14.279 -1.310 1.00 89.25 112 ALA A O 1
ATOM 891 N N . PH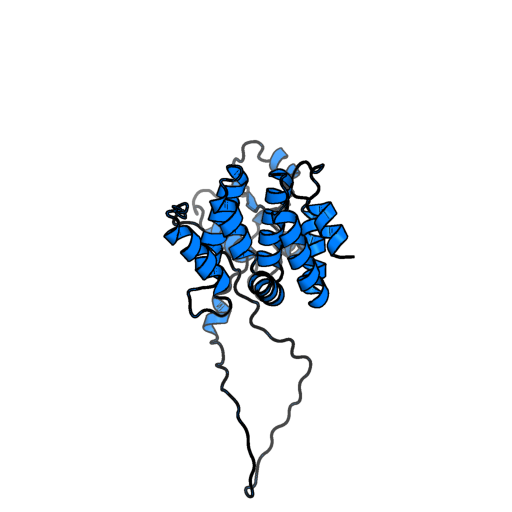E A 1 113 ? -0.456 -13.843 0.699 1.00 92.25 113 PHE A N 1
ATOM 892 C CA . PHE A 1 113 ? 0.663 -14.362 1.497 1.00 92.25 113 PHE A CA 1
ATOM 893 C C . PHE A 1 113 ? 0.428 -15.763 2.067 1.00 92.25 113 PHE A C 1
ATOM 895 O O . PHE A 1 113 ? 1.312 -16.295 2.731 1.00 92.25 113 PHE A O 1
ATOM 902 N N . GLY A 1 114 ? -0.731 -16.374 1.815 1.00 88.56 114 GLY A N 1
ATOM 903 C CA . GLY A 1 114 ? -1.058 -17.721 2.276 1.00 88.56 114 GLY A CA 1
ATOM 904 C C . GLY A 1 114 ? -1.465 -17.826 3.753 1.00 88.56 114 GLY A C 1
ATOM 905 O O . GLY A 1 114 ? -1.773 -16.846 4.427 1.00 88.56 114 GLY A O 1
ATOM 906 N N . GLY A 1 115 ? -1.528 -19.069 4.241 1.00 90.00 115 GLY A N 1
ATOM 907 C CA . GLY A 1 115 ? -2.075 -19.423 5.556 1.00 90.00 115 GLY A CA 1
ATOM 908 C C . GLY A 1 115 ? -1.058 -19.458 6.714 1.00 90.00 115 GLY A C 1
ATOM 909 O O . GLY A 1 115 ? 0.055 -18.954 6.596 1.00 90.00 115 GLY A O 1
ATOM 910 N N . PRO A 1 116 ? -1.389 -20.126 7.840 1.00 89.44 116 PRO A N 1
ATOM 911 C CA . PRO A 1 116 ? -0.554 -20.172 9.051 1.00 89.44 116 PRO A CA 1
ATOM 912 C C . PRO A 1 116 ? 0.857 -20.740 8.869 1.00 89.44 116 PRO A C 1
ATOM 914 O O . PRO A 1 116 ? 1.720 -20.499 9.704 1.00 89.44 116 PRO A O 1
ATOM 917 N N . LYS A 1 117 ? 1.070 -21.544 7.821 1.00 93.62 117 LYS A N 1
ATOM 918 C CA . LYS A 1 117 ? 2.354 -22.186 7.502 1.00 93.62 117 LYS A CA 1
ATOM 919 C C . LYS A 1 117 ? 3.141 -21.443 6.415 1.00 93.62 117 LYS A C 1
ATOM 921 O O . LYS A 1 117 ? 4.151 -21.956 5.949 1.00 93.62 117 LYS A O 1
ATOM 926 N N . ALA A 1 118 ? 2.653 -20.291 5.960 1.00 93.75 118 ALA A N 1
ATOM 927 C CA . ALA A 1 118 ? 3.334 -19.505 4.944 1.00 93.75 118 ALA A CA 1
ATOM 928 C C . ALA A 1 118 ? 4.577 -18.802 5.503 1.00 93.75 118 ALA A C 1
ATOM 930 O O . ALA A 1 118 ? 4.769 -18.725 6.714 1.00 93.75 118 ALA A O 1
ATOM 931 N N . ARG A 1 119 ? 5.404 -18.252 4.606 1.00 95.50 119 ARG A N 1
ATOM 932 C CA . ARG A 1 119 ? 6.669 -17.585 4.954 1.00 95.50 119 ARG A CA 1
ATOM 933 C C . ARG A 1 119 ? 6.489 -16.411 5.923 1.00 95.50 119 ARG A C 1
ATOM 935 O O . ARG A 1 119 ? 7.323 -16.213 6.800 1.00 95.50 119 ARG A O 1
ATOM 942 N N . TYR A 1 120 ? 5.395 -15.662 5.775 1.00 97.25 120 TYR A N 1
ATOM 943 C CA . TYR A 1 120 ? 5.057 -14.509 6.613 1.00 97.25 120 TYR A CA 1
ATOM 944 C C . TYR A 1 120 ? 3.685 -14.710 7.276 1.00 97.25 120 TYR A C 1
ATOM 946 O O . TYR A 1 120 ? 2.694 -14.096 6.867 1.00 97.25 120 TYR A O 1
ATOM 954 N N . PRO A 1 121 ? 3.587 -15.573 8.305 1.00 96.81 121 PRO A N 1
ATOM 955 C CA . PRO A 1 121 ? 2.307 -15.941 8.908 1.00 96.81 121 PRO A CA 1
ATOM 956 C C . PRO A 1 121 ? 1.592 -14.763 9.592 1.00 96.81 121 PRO A C 1
ATOM 958 O O . PRO A 1 121 ? 0.388 -14.834 9.829 1.00 96.81 121 PRO A O 1
ATOM 961 N N . GLN A 1 122 ? 2.289 -13.656 9.871 1.00 98.06 122 GLN A N 1
ATOM 962 C CA . GLN A 1 122 ? 1.742 -12.442 10.486 1.00 98.06 122 GLN A CA 1
ATOM 963 C C . GLN A 1 122 ? 0.606 -11.815 9.667 1.00 98.06 122 GLN A C 1
ATOM 965 O O . GLN A 1 122 ? -0.340 -11.278 10.247 1.00 98.06 122 GLN A O 1
ATOM 970 N N . TYR A 1 123 ? 0.664 -11.898 8.333 1.00 97.69 123 TYR A N 1
ATOM 971 C CA . TYR A 1 123 ? -0.412 -11.405 7.466 1.00 97.69 123 TYR A CA 1
ATOM 972 C C . TYR A 1 123 ? -1.712 -12.180 7.696 1.00 97.69 123 TYR A C 1
ATOM 974 O O . TYR A 1 123 ? -2.777 -11.586 7.876 1.00 97.69 123 TYR A O 1
ATOM 982 N N . PHE A 1 124 ? -1.617 -13.509 7.767 1.00 97.56 124 PHE A N 1
ATOM 983 C CA . PHE A 1 124 ? -2.756 -14.374 8.049 1.00 97.56 124 PHE A CA 1
ATOM 984 C C . PHE A 1 124 ? -3.220 -14.278 9.509 1.00 97.56 124 PHE A C 1
ATOM 986 O O . PHE A 1 124 ? -4.419 -14.269 9.787 1.00 97.56 124 PHE A O 1
ATOM 993 N N . ALA A 1 125 ? -2.287 -14.162 10.455 1.00 98.00 125 ALA A N 1
ATOM 994 C CA . ALA A 1 125 ? -2.593 -14.030 11.875 1.00 98.00 125 ALA A CA 1
ATOM 995 C C . ALA A 1 125 ? -3.420 -12.768 12.167 1.00 98.00 125 ALA A C 1
ATOM 997 O O . ALA A 1 125 ? -4.394 -12.850 12.914 1.00 98.00 125 ALA A O 1
ATOM 998 N N . ALA A 1 126 ? -3.123 -11.641 11.510 1.00 98.38 126 ALA A N 1
ATOM 999 C CA . ALA A 1 126 ? -3.926 -10.423 11.612 1.00 98.38 126 ALA A CA 1
ATOM 1000 C C . ALA A 1 126 ? -5.362 -10.607 11.084 1.00 98.38 126 ALA A C 1
ATOM 1002 O O . ALA A 1 126 ? -6.313 -10.118 11.696 1.00 98.38 126 ALA A O 1
ATOM 1003 N N . TYR A 1 127 ? -5.539 -11.352 9.987 1.00 98.19 127 TYR A N 1
ATOM 1004 C CA . TYR A 1 127 ? -6.865 -11.737 9.497 1.00 98.1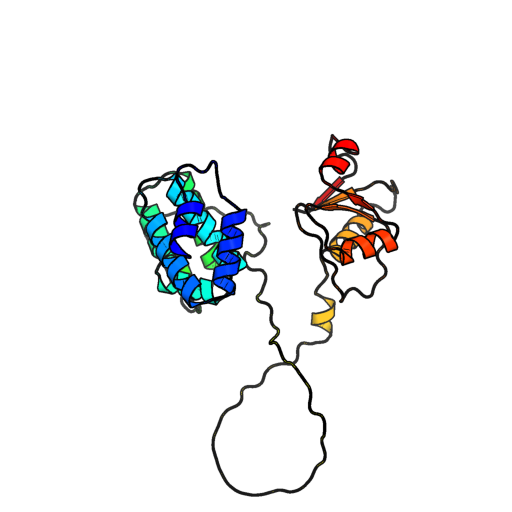9 127 TYR A CA 1
ATOM 1005 C C . TYR A 1 127 ? -7.617 -12.585 10.530 1.00 98.19 127 TYR A C 1
ATOM 1007 O O . TYR A 1 127 ? -8.740 -12.247 10.909 1.00 98.19 127 TYR A O 1
ATOM 1015 N N . GLN A 1 128 ? -6.991 -13.649 11.040 1.00 97.81 128 GLN A N 1
ATOM 1016 C CA . GLN A 1 128 ? -7.611 -14.513 12.047 1.00 97.81 128 GLN A CA 1
ATOM 1017 C C . GLN A 1 128 ? -7.963 -13.759 13.331 1.00 97.81 128 GLN A C 1
ATOM 1019 O O . GLN A 1 128 ? -9.005 -14.015 13.927 1.00 97.81 128 GLN A O 1
ATOM 1024 N N . ASP A 1 129 ? -7.105 -12.840 13.767 1.00 98.19 129 ASP A N 1
ATOM 1025 C CA . ASP A 1 129 ? -7.323 -12.013 14.950 1.00 98.19 129 ASP A CA 1
ATOM 1026 C C . ASP A 1 129 ? -8.578 -11.131 14.816 1.00 98.19 129 ASP A C 1
ATOM 1028 O O . ASP A 1 129 ? -9.338 -10.964 15.771 1.00 98.19 129 ASP A O 1
ATOM 1032 N N . LEU A 1 130 ? -8.845 -10.617 13.613 1.00 98.25 130 LEU A N 1
ATOM 1033 C CA . LEU A 1 130 ? -10.067 -9.871 13.315 1.00 98.25 130 LEU A CA 1
ATOM 1034 C C . LEU A 1 130 ? -11.299 -10.779 13.226 1.00 98.25 130 LEU A C 1
ATOM 1036 O O . LEU A 1 130 ? -12.335 -10.436 13.795 1.00 98.25 130 LEU A O 1
ATOM 1040 N N . VAL A 1 131 ? -11.186 -11.953 12.597 1.00 97.25 131 VAL A N 1
ATOM 1041 C CA . VAL A 1 131 ? -12.280 -12.942 12.548 1.00 97.25 131 VAL A CA 1
ATOM 1042 C C . VAL A 1 131 ? -12.681 -13.392 13.955 1.00 97.25 131 VAL A C 1
ATOM 1044 O O . VAL A 1 131 ? -13.865 -13.388 14.283 1.00 97.25 131 VAL A O 1
ATOM 1047 N N . ARG A 1 132 ? -11.712 -13.708 14.826 1.00 97.94 132 ARG A N 1
ATOM 1048 C CA . ARG A 1 132 ? -11.969 -14.059 16.237 1.00 97.94 132 ARG A CA 1
ATOM 1049 C C . ARG A 1 132 ? -12.629 -12.920 17.014 1.00 97.94 132 ARG A C 1
ATOM 1051 O O . ARG A 1 132 ? -13.338 -13.172 17.979 1.00 97.94 132 ARG A O 1
ATOM 1058 N N . HIS A 1 133 ? -12.410 -11.678 16.590 1.00 97.38 133 HIS A N 1
ATOM 1059 C CA . HIS A 1 133 ? -13.058 -10.496 17.151 1.00 97.38 133 HIS A CA 1
ATOM 1060 C C . HIS A 1 133 ? -14.438 -10.200 16.528 1.00 97.38 133 HIS A C 1
ATOM 1062 O O . HIS A 1 133 ? -15.018 -9.149 16.791 1.00 97.38 133 HIS A O 1
ATOM 1068 N N . GLY A 1 134 ? -14.971 -11.093 15.687 1.00 96.62 134 GLY A N 1
ATOM 1069 C CA . GLY A 1 134 ? -16.292 -10.950 15.070 1.00 96.62 134 GLY A CA 1
ATOM 1070 C C . G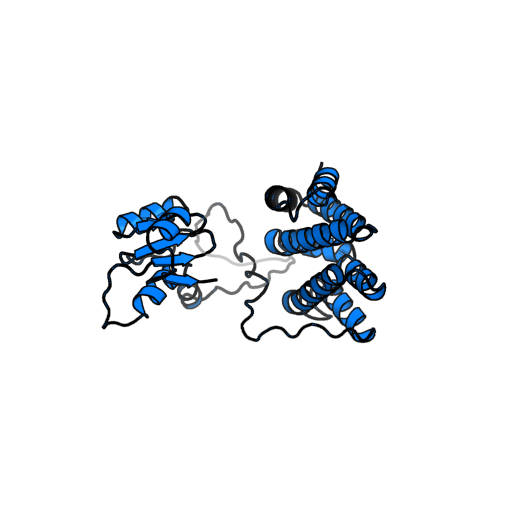LY A 1 134 ? -16.339 -9.979 13.888 1.00 96.62 134 GLY A C 1
ATOM 1071 O O . GLY A 1 134 ? -17.418 -9.546 13.489 1.00 96.62 134 GLY A O 1
ATOM 1072 N N . VAL A 1 135 ? -15.190 -9.601 13.320 1.00 96.25 135 VAL A N 1
ATOM 1073 C CA . VAL A 1 135 ? -15.151 -8.727 12.144 1.00 96.25 135 VAL A CA 1
ATOM 1074 C C . VAL A 1 135 ? -15.546 -9.508 10.896 1.00 96.25 135 VAL A C 1
ATOM 1076 O O . VAL A 1 135 ? -14.914 -10.500 10.536 1.00 96.25 135 VAL A O 1
ATOM 1079 N N . VAL A 1 136 ? -16.561 -9.003 10.197 1.00 91.50 136 VAL A N 1
ATOM 1080 C CA . VAL A 1 136 ? -16.959 -9.490 8.875 1.00 91.50 136 VAL A CA 1
ATOM 1081 C C . VAL A 1 136 ? -16.159 -8.742 7.816 1.00 91.50 136 VAL A C 1
ATOM 1083 O O . VAL A 1 136 ? -16.172 -7.511 7.764 1.00 91.50 136 VAL A O 1
ATOM 1086 N N . PHE A 1 137 ? -15.447 -9.491 6.981 1.00 9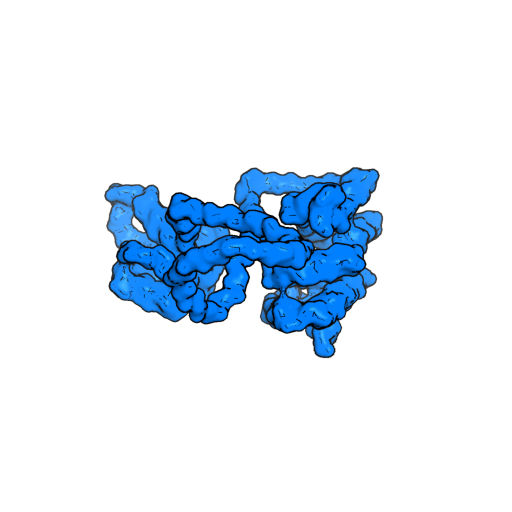1.25 137 PHE A N 1
ATOM 1087 C CA . PHE A 1 137 ? -14.692 -8.932 5.867 1.00 91.25 137 PHE A CA 1
ATOM 1088 C C . PHE A 1 137 ? -15.591 -8.732 4.641 1.00 91.25 137 PHE A C 1
ATOM 1090 O O . PHE A 1 137 ? -16.506 -9.533 4.425 1.00 91.25 137 PHE A O 1
ATOM 1097 N N . PRO A 1 138 ? -15.336 -7.694 3.824 1.00 79.44 138 PRO A N 1
ATOM 1098 C CA . PRO A 1 138 ? -16.055 -7.505 2.571 1.00 79.44 138 PRO A CA 1
ATOM 1099 C C . PRO A 1 138 ? -15.844 -8.718 1.657 1.00 79.44 138 PRO A C 1
ATOM 1101 O O . PRO A 1 138 ? -14.729 -9.236 1.541 1.00 79.44 138 PRO A O 1
ATOM 1104 N N . LYS A 1 139 ? -16.920 -9.181 1.012 1.00 74.75 139 LYS A N 1
ATOM 1105 C CA . LYS A 1 139 ? -16.824 -10.231 -0.007 1.00 74.75 139 LYS A CA 1
ATOM 1106 C C . LYS A 1 139 ? -16.057 -9.668 -1.201 1.00 7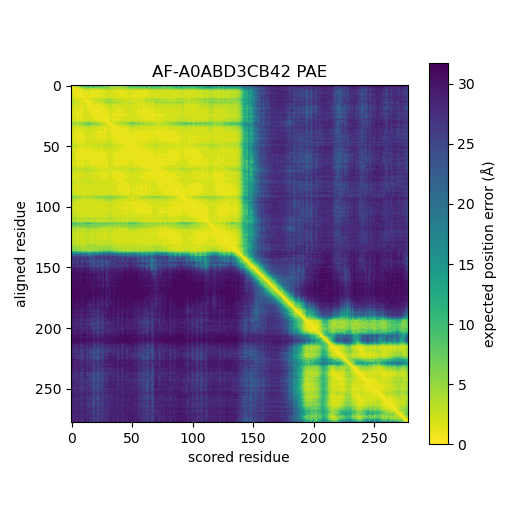4.75 139 LYS A C 1
ATOM 1108 O O . LYS A 1 139 ? -16.380 -8.580 -1.675 1.00 74.75 139 LYS A O 1
ATOM 1113 N N . ARG A 1 140 ? -15.049 -10.397 -1.683 1.00 61.97 140 ARG A N 1
ATOM 1114 C CA . ARG A 1 140 ? -14.443 -10.082 -2.980 1.00 61.97 140 ARG A CA 1
ATOM 1115 C C . ARG A 1 140 ? -15.490 -10.320 -4.072 1.00 61.97 140 ARG A C 1
ATOM 1117 O O . ARG A 1 140 ? -16.135 -11.367 -4.029 1.00 61.97 140 ARG A O 1
ATOM 1124 N N . PRO A 1 141 ? -15.679 -9.393 -5.021 1.00 53.75 141 PRO A N 1
ATOM 1125 C CA . PRO A 1 141 ? -16.370 -9.729 -6.257 1.00 53.75 141 PRO A CA 1
ATOM 1126 C C . PRO A 1 141 ? -15.555 -10.811 -6.984 1.00 53.75 141 PRO A C 1
ATOM 1128 O O . PRO A 1 141 ? -14.328 -10.730 -7.018 1.00 53.75 141 PRO A O 1
ATOM 1131 N N . GLU A 1 142 ? -16.221 -11.825 -7.540 1.00 45.12 142 GLU A N 1
ATOM 1132 C CA . GLU A 1 142 ? -15.587 -13.003 -8.172 1.00 45.12 142 GLU A CA 1
ATOM 1133 C C . GLU A 1 142 ? -14.649 -12.653 -9.348 1.00 45.12 142 GLU A C 1
ATOM 1135 O O . GLU A 1 142 ? -13.847 -13.474 -9.776 1.00 45.12 142 GLU A O 1
ATOM 1140 N N . THR A 1 143 ? -14.696 -11.408 -9.826 1.00 42.47 143 THR A N 1
ATOM 1141 C CA . THR A 1 143 ? -13.902 -10.834 -10.921 1.00 42.47 143 THR A CA 1
ATOM 1142 C C . THR A 1 143 ? -12.611 -10.116 -10.492 1.00 42.47 143 THR A C 1
ATOM 1144 O O . THR A 1 143 ? -11.957 -9.498 -11.329 1.00 42.47 143 THR A O 1
ATOM 1147 N N . SER A 1 144 ? -12.205 -10.146 -9.216 1.00 44.88 144 SER A N 1
ATOM 1148 C CA . SER A 1 144 ? -10.983 -9.445 -8.780 1.00 44.88 144 SER A CA 1
ATOM 1149 C C . SER A 1 144 ? -9.693 -10.177 -9.185 1.00 44.88 144 SER A C 1
ATOM 1151 O O . SER A 1 144 ? -9.480 -11.316 -8.771 1.00 44.88 144 SER A O 1
ATOM 1153 N N . ALA A 1 145 ? -8.804 -9.498 -9.920 1.00 46.47 145 ALA A N 1
ATOM 1154 C CA . ALA A 1 145 ? -7.482 -10.005 -10.295 1.00 46.47 145 ALA A CA 1
ATOM 1155 C C . ALA A 1 145 ? -6.584 -10.305 -9.067 1.00 46.47 145 ALA A C 1
ATOM 1157 O O . ALA A 1 145 ? -6.708 -9.643 -8.026 1.00 46.47 145 ALA A O 1
ATOM 1158 N N . PRO A 1 146 ? -5.665 -11.289 -9.160 1.00 52.78 146 PRO A N 1
ATOM 1159 C CA . PRO A 1 146 ? -4.725 -11.597 -8.088 1.00 52.78 146 PRO A CA 1
ATOM 1160 C C . PRO A 1 146 ? -3.833 -10.392 -7.755 1.00 52.78 146 PRO A C 1
ATOM 1162 O O . PRO A 1 146 ? -3.434 -9.609 -8.609 1.00 52.78 146 PRO A O 1
ATOM 1165 N N . VAL A 1 147 ? -3.543 -10.239 -6.463 1.00 57.91 147 VAL A N 1
ATOM 1166 C CA . VAL A 1 147 ? -2.929 -9.032 -5.870 1.00 57.91 147 VAL A CA 1
ATOM 1167 C C . VAL A 1 147 ? -1.436 -8.947 -6.130 1.00 57.91 147 VAL A C 1
ATOM 1169 O O . VAL A 1 147 ? -0.872 -7.856 -6.148 1.00 57.91 147 VAL A O 1
ATOM 1172 N N . PHE A 1 148 ? -0.806 -10.102 -6.291 1.00 47.62 148 PHE A N 1
ATOM 1173 C CA . PHE A 1 148 ? 0.580 -10.185 -6.689 1.00 47.62 148 PHE A CA 1
ATOM 1174 C C . PHE A 1 148 ? 0.625 -10.443 -8.183 1.00 47.62 148 PHE A C 1
ATOM 1176 O O . PHE A 1 148 ? 0.177 -11.489 -8.651 1.00 47.62 148 PHE A O 1
ATOM 1183 N N . THR A 1 149 ? 1.232 -9.514 -8.917 1.00 46.12 149 THR A N 1
ATOM 1184 C CA . THR A 1 149 ? 2.050 -9.927 -10.051 1.00 46.12 149 THR A CA 1
ATOM 1185 C C . THR A 1 149 ? 3.052 -10.958 -9.514 1.00 46.12 149 THR A C 1
ATOM 1187 O O . THR A 1 149 ? 3.711 -10.685 -8.505 1.00 46.12 149 THR A O 1
ATOM 1190 N N . PRO A 1 150 ? 3.125 -12.170 -10.089 1.00 35.97 150 PRO A N 1
ATOM 1191 C CA . PRO A 1 150 ? 4.074 -13.179 -9.637 1.00 35.97 150 PRO A CA 1
ATOM 1192 C C . PRO A 1 150 ? 5.502 -12.601 -9.644 1.00 35.97 150 PRO A C 1
ATOM 1194 O O . PRO A 1 150 ? 5.821 -11.790 -10.518 1.00 35.97 150 PRO A O 1
ATOM 1197 N N . PRO A 1 151 ? 6.358 -12.964 -8.669 1.00 34.84 151 PRO A N 1
ATOM 1198 C CA . PRO A 1 151 ? 7.727 -12.463 -8.613 1.00 34.84 151 PRO A CA 1
ATOM 1199 C C . PRO A 1 151 ? 8.473 -12.805 -9.908 1.00 34.84 151 PRO A C 1
ATOM 1201 O O . PRO A 1 151 ? 8.316 -13.905 -10.439 1.00 34.84 151 PRO A O 1
ATOM 1204 N N . GLN A 1 152 ? 9.300 -11.875 -10.401 1.00 39.59 152 GLN A N 1
ATOM 1205 C CA . GLN A 1 152 ? 10.259 -12.160 -11.470 1.00 39.59 152 GLN A CA 1
ATOM 1206 C C . GLN A 1 152 ? 11.105 -13.377 -11.075 1.00 39.59 152 GLN A C 1
ATOM 1208 O O . GLN A 1 152 ? 11.886 -13.327 -10.127 1.00 39.59 152 GLN A O 1
ATOM 1213 N N . SER A 1 153 ? 10.945 -14.470 -11.811 1.00 39.50 153 SER A N 1
ATOM 1214 C CA . SER A 1 153 ? 11.630 -15.743 -11.603 1.00 39.50 153 SER A CA 1
ATOM 1215 C C . SER A 1 153 ? 12.874 -15.879 -12.488 1.00 39.50 153 SER A C 1
ATOM 1217 O O . SER A 1 153 ? 13.065 -16.911 -13.125 1.00 39.50 153 SER A O 1
ATOM 1219 N N . GLN A 1 154 ? 13.736 -14.855 -12.547 1.00 35.53 154 GLN A N 1
ATOM 1220 C CA . GLN A 1 154 ? 15.043 -14.982 -13.207 1.00 35.53 154 GLN A CA 1
ATOM 1221 C C . GLN A 1 154 ? 16.172 -14.314 -12.401 1.00 35.53 154 GLN A C 1
ATOM 1223 O O . GLN A 1 154 ? 16.108 -13.110 -12.145 1.00 35.53 154 GLN A O 1
ATOM 1228 N N . PRO A 1 155 ? 17.216 -15.069 -12.006 1.00 34.09 155 PRO A N 1
ATOM 1229 C CA . PRO A 1 155 ? 18.462 -14.511 -11.494 1.00 34.09 155 PRO A CA 1
ATOM 1230 C C . PRO A 1 155 ? 19.229 -13.770 -12.595 1.00 34.09 155 PRO A C 1
ATOM 1232 O O . PRO A 1 155 ? 19.294 -14.222 -13.737 1.00 34.09 155 PRO A O 1
ATOM 1235 N N . LEU A 1 156 ? 19.882 -12.666 -12.225 1.00 35.50 156 LEU A N 1
ATOM 1236 C CA . LEU A 1 156 ? 20.953 -12.064 -13.018 1.00 35.50 156 LEU A CA 1
ATOM 1237 C C . LEU A 1 156 ? 22.102 -13.078 -13.144 1.00 35.50 156 LEU A C 1
ATOM 1239 O O . LEU A 1 156 ? 22.788 -13.337 -12.156 1.00 35.50 156 LEU A O 1
ATOM 1243 N N . THR A 1 157 ? 22.346 -13.631 -14.334 1.00 30.50 157 THR A N 1
ATOM 1244 C CA . THR A 1 157 ? 23.603 -14.342 -14.619 1.00 30.50 157 THR A CA 1
ATOM 1245 C C . THR A 1 157 ? 24.312 -13.700 -15.799 1.00 30.50 157 THR A C 1
ATOM 1247 O O . THR A 1 157 ? 23.920 -13.851 -16.957 1.00 30.50 157 THR A O 1
ATOM 1250 N N . THR A 1 158 ? 25.373 -12.972 -15.476 1.00 29.94 158 THR A N 1
ATOM 1251 C CA . THR A 1 158 ? 26.321 -12.389 -16.417 1.00 29.94 158 THR A CA 1
ATOM 1252 C C . THR A 1 158 ? 27.447 -13.402 -16.701 1.00 29.94 158 THR A C 1
ATOM 1254 O O . THR A 1 158 ? 28.100 -13.865 -15.773 1.00 29.94 158 THR A O 1
ATOM 1257 N N . TYR A 1 159 ? 27.689 -13.651 -17.992 1.00 25.84 159 TYR A N 1
ATOM 1258 C CA . TYR A 1 159 ? 28.831 -14.298 -18.674 1.00 25.84 159 TYR A CA 1
ATOM 1259 C C . TYR A 1 159 ? 29.036 -15.837 -18.662 1.00 25.84 159 TYR A C 1
ATOM 1261 O O . TYR A 1 159 ? 28.959 -16.478 -17.616 1.00 25.84 159 TYR A O 1
ATOM 1269 N N . PRO A 1 160 ? 29.378 -16.425 -19.838 1.00 33.44 160 PRO A N 1
ATOM 1270 C CA . PRO A 1 160 ? 29.498 -17.867 -20.057 1.00 33.44 160 PRO A CA 1
ATOM 1271 C C . PRO A 1 160 ? 30.946 -18.385 -19.952 1.00 33.44 160 PRO A C 1
ATOM 1273 O O . PRO A 1 160 ? 31.903 -17.675 -20.266 1.00 33.44 160 PRO A O 1
ATOM 1276 N N . LYS A 1 161 ? 31.103 -19.670 -19.610 1.00 30.14 161 LYS A N 1
ATOM 1277 C CA . LYS A 1 161 ? 32.272 -20.475 -19.997 1.00 30.14 161 LYS A CA 1
ATOM 1278 C C . LYS A 1 161 ? 31.813 -21.830 -20.524 1.00 30.14 161 LYS A C 1
ATOM 1280 O O . LYS A 1 161 ? 31.419 -22.702 -19.757 1.00 30.14 161 LYS A O 1
ATOM 1285 N N . ASP A 1 162 ? 31.907 -21.978 -21.839 1.00 31.50 162 ASP A N 1
ATOM 1286 C CA . ASP A 1 162 ? 32.007 -23.268 -22.508 1.00 31.50 162 ASP A CA 1
ATOM 1287 C C . ASP A 1 162 ? 33.352 -23.935 -22.181 1.00 31.50 162 ASP A C 1
ATOM 1289 O O . ASP A 1 162 ? 34.384 -23.266 -22.106 1.00 31.50 162 ASP A O 1
ATOM 1293 N N . ILE A 1 163 ? 33.333 -25.260 -22.018 1.00 33.16 163 ILE A N 1
ATOM 1294 C CA . ILE A 1 163 ? 34.070 -26.263 -22.816 1.00 33.16 163 ILE A CA 1
ATOM 1295 C C . ILE A 1 163 ? 34.031 -27.592 -22.043 1.00 33.16 163 ILE A C 1
ATOM 1297 O O . ILE A 1 163 ? 34.549 -27.726 -20.936 1.00 33.16 163 ILE A O 1
ATOM 1301 N N . ARG A 1 164 ? 33.416 -28.595 -22.669 1.00 27.34 164 ARG A N 1
ATOM 1302 C CA . ARG A 1 164 ? 33.388 -30.001 -22.252 1.00 27.34 164 ARG A CA 1
ATOM 1303 C C . ARG A 1 164 ? 34.489 -30.762 -22.998 1.00 27.34 164 ARG A C 1
ATOM 1305 O O . ARG A 1 164 ? 34.548 -30.650 -24.217 1.00 27.34 164 ARG A O 1
ATOM 1312 N N . ASN A 1 165 ? 35.268 -31.598 -22.306 1.00 30.92 165 ASN A N 1
ATOM 1313 C CA . ASN A 1 165 ? 35.760 -32.875 -22.850 1.00 30.92 165 ASN A CA 1
ATOM 1314 C C . ASN A 1 165 ? 36.075 -33.887 -21.712 1.00 30.92 165 ASN A C 1
ATOM 1316 O O . ASN A 1 165 ? 36.272 -33.444 -20.580 1.00 30.92 165 ASN A O 1
ATOM 1320 N N . PRO A 1 166 ? 36.042 -35.216 -21.967 1.00 42.97 166 PRO A N 1
ATOM 1321 C CA . PRO A 1 166 ? 35.844 -36.260 -20.957 1.00 42.97 166 PRO A CA 1
ATOM 1322 C C . PRO A 1 166 ? 37.128 -37.003 -20.533 1.00 42.97 166 PRO A C 1
ATOM 1324 O O . PRO A 1 166 ? 38.172 -36.857 -21.154 1.00 42.97 166 PRO A O 1
ATOM 1327 N N . GLU A 1 167 ? 36.942 -37.875 -19.530 1.00 26.91 167 GLU A N 1
ATOM 1328 C CA . GLU A 1 167 ? 37.734 -39.054 -19.118 1.00 26.91 167 GLU A CA 1
ATOM 1329 C C . GLU A 1 167 ? 38.448 -39.024 -17.755 1.00 26.91 167 GLU A C 1
ATOM 1331 O O . GLU A 1 167 ? 39.192 -38.112 -17.411 1.00 26.91 167 GLU A O 1
ATOM 1336 N N . SER A 1 168 ? 38.261 -40.161 -17.062 1.00 28.70 168 SER A N 1
ATOM 1337 C CA . SER A 1 168 ? 39.011 -40.772 -15.948 1.00 28.70 168 SER A CA 1
ATOM 1338 C C . SER A 1 168 ? 38.555 -40.530 -14.485 1.00 28.70 168 SER A C 1
ATOM 1340 O O . SER A 1 168 ? 38.666 -39.461 -13.898 1.00 28.70 168 SER A O 1
ATOM 1342 N N . ARG A 1 169 ? 38.028 -41.615 -13.889 1.00 29.17 169 ARG A N 1
ATOM 1343 C CA . ARG A 1 169 ? 37.870 -41.914 -12.442 1.00 29.17 169 ARG A CA 1
ATOM 1344 C C . ARG A 1 169 ? 39.214 -42.431 -11.866 1.00 29.17 169 ARG A C 1
ATOM 1346 O O . ARG A 1 169 ? 40.045 -42.824 -12.682 1.00 29.17 169 ARG A O 1
ATOM 1353 N N . PRO A 1 170 ? 39.374 -42.702 -10.543 1.00 46.50 170 PRO A N 1
ATOM 1354 C CA . PRO A 1 170 ? 38.677 -42.212 -9.330 1.00 46.50 170 PRO A CA 1
ATOM 1355 C C . PRO A 1 170 ? 39.642 -41.804 -8.174 1.00 46.50 170 PRO A C 1
ATOM 1357 O O . PRO A 1 170 ? 40.751 -42.322 -8.106 1.00 46.50 170 PRO A O 1
ATOM 1360 N N . ASN A 1 171 ? 39.200 -40.988 -7.198 1.00 26.80 171 ASN A N 1
ATOM 1361 C CA . ASN A 1 171 ? 39.294 -41.286 -5.745 1.00 26.80 171 ASN A CA 1
ATOM 1362 C C . ASN A 1 171 ? 38.960 -40.102 -4.815 1.00 26.80 171 ASN A C 1
ATOM 1364 O O . ASN A 1 171 ? 39.311 -38.963 -5.088 1.00 26.80 171 ASN A O 1
ATOM 1368 N N . ALA A 1 172 ? 38.401 -40.490 -3.660 1.00 27.67 172 ALA A N 1
ATOM 1369 C CA . ALA A 1 172 ? 38.425 -39.851 -2.337 1.00 27.67 172 ALA A CA 1
ATOM 1370 C C . ALA A 1 172 ? 37.585 -38.578 -2.072 1.00 27.67 172 ALA A C 1
ATOM 1372 O O . ALA A 1 172 ? 37.922 -37.478 -2.481 1.00 27.67 172 ALA A O 1
ATOM 1373 N N . ALA A 1 173 ? 36.512 -38.810 -1.300 1.00 30.53 173 ALA A N 1
ATOM 1374 C CA . ALA A 1 173 ? 35.979 -38.030 -0.173 1.00 30.53 173 ALA A CA 1
ATOM 1375 C C . ALA A 1 173 ? 36.020 -36.485 -0.213 1.00 30.53 173 ALA A C 1
ATOM 1377 O O . ALA A 1 173 ? 37.074 -35.893 -0.041 1.00 30.53 173 ALA A O 1
ATOM 1378 N N . GLU A 1 174 ? 34.842 -35.844 -0.262 1.00 26.84 174 GLU A N 1
ATOM 1379 C CA . GLU A 1 174 ? 34.210 -35.142 0.879 1.00 26.84 174 GLU A CA 1
ATOM 1380 C C . GLU A 1 174 ? 32.944 -34.353 0.450 1.00 26.84 174 GLU A C 1
ATOM 1382 O O . GLU A 1 174 ? 32.918 -33.681 -0.571 1.00 26.84 174 GLU A O 1
ATOM 1387 N N . SER A 1 175 ? 31.883 -34.486 1.258 1.00 26.16 175 SER A N 1
ATOM 1388 C CA . SER A 1 175 ? 30.853 -33.495 1.634 1.00 26.16 175 SER A CA 1
ATOM 1389 C C . SER A 1 175 ? 30.366 -32.400 0.650 1.00 26.16 175 SER A C 1
ATOM 1391 O O . SER A 1 175 ? 31.032 -31.389 0.451 1.00 26.16 175 SER A O 1
ATOM 1393 N N . SER A 1 176 ? 29.081 -32.490 0.263 1.00 26.34 176 SER A N 1
ATOM 1394 C CA . SER A 1 176 ? 27.998 -31.483 0.447 1.00 26.34 176 SER A CA 1
ATOM 1395 C C . SER A 1 176 ? 27.014 -31.353 -0.735 1.00 26.34 176 SER A C 1
ATOM 1397 O O . SER A 1 176 ? 27.284 -31.737 -1.864 1.00 26.34 176 SER A O 1
ATOM 1399 N N . SER A 1 177 ? 25.806 -30.918 -0.382 1.00 39.19 177 SER A N 1
ATOM 1400 C CA . SER A 1 177 ? 24.509 -30.915 -1.072 1.00 39.19 177 SER A CA 1
ATOM 1401 C C . SER A 1 177 ? 24.381 -30.041 -2.327 1.00 39.19 177 SER A C 1
ATOM 1403 O O . SER A 1 177 ? 24.750 -28.873 -2.263 1.00 39.19 177 SER A O 1
ATOM 1405 N N . GLU A 1 178 ? 23.648 -30.509 -3.347 1.00 25.38 178 GLU A N 1
ATOM 1406 C CA . GLU A 1 178 ? 22.954 -29.642 -4.316 1.00 25.38 178 GLU A CA 1
ATOM 1407 C C . GLU A 1 178 ? 21.550 -30.178 -4.639 1.00 25.38 178 GLU A C 1
ATOM 1409 O O . GLU A 1 178 ? 21.350 -31.373 -4.855 1.00 25.38 178 GLU A O 1
ATOM 1414 N N . ALA A 1 179 ? 20.573 -29.269 -4.612 1.00 29.44 179 ALA A N 1
ATOM 1415 C CA . ALA A 1 179 ? 19.178 -29.505 -4.956 1.00 29.44 179 ALA A CA 1
ATOM 1416 C C . ALA A 1 179 ? 18.947 -29.231 -6.450 1.00 29.44 179 ALA A C 1
ATOM 1418 O O . ALA A 1 179 ? 19.403 -28.219 -6.981 1.00 29.44 179 ALA A O 1
ATOM 1419 N N . GLU A 1 180 ? 18.210 -30.128 -7.101 1.00 26.16 180 GLU A N 1
ATOM 1420 C CA . GLU A 1 180 ? 17.731 -30.012 -8.480 1.00 26.16 180 GLU A CA 1
ATOM 1421 C C . GLU A 1 180 ? 16.860 -28.756 -8.685 1.00 26.16 180 GLU A C 1
ATOM 1423 O O . GLU A 1 180 ? 15.924 -28.513 -7.922 1.00 26.16 180 GLU A O 1
ATOM 1428 N N . TYR A 1 181 ? 17.103 -27.995 -9.758 1.00 26.52 181 TYR A N 1
ATOM 1429 C CA . TYR A 1 181 ? 16.136 -27.026 -10.294 1.00 26.52 181 TYR A CA 1
ATOM 1430 C C . TYR A 1 181 ? 15.491 -27.595 -11.570 1.00 26.52 181 TYR A C 1
ATOM 1432 O O . TYR A 1 181 ? 16.225 -28.027 -12.463 1.00 26.52 181 TYR A O 1
ATOM 1440 N N . PRO A 1 182 ? 14.150 -27.581 -11.717 1.00 33.41 182 PRO A N 1
ATOM 1441 C CA . PRO A 1 182 ? 13.494 -28.062 -12.930 1.00 33.41 182 PRO A CA 1
ATOM 1442 C C . PRO A 1 182 ? 13.648 -27.073 -14.092 1.00 33.41 182 PRO A C 1
ATOM 1444 O O . PRO A 1 182 ? 13.453 -25.867 -13.935 1.00 33.41 182 PRO A O 1
ATOM 1447 N N . THR A 1 183 ? 13.938 -27.597 -15.281 1.00 32.12 183 THR A N 1
ATOM 1448 C CA . THR A 1 183 ? 13.879 -26.869 -16.554 1.00 32.12 183 THR A CA 1
ATOM 1449 C C . THR A 1 183 ? 12.417 -26.547 -16.900 1.00 32.12 183 THR A C 1
ATOM 1451 O O . THR A 1 183 ? 11.612 -27.463 -17.052 1.00 32.12 183 THR A O 1
ATOM 1454 N N . LEU A 1 184 ? 12.068 -25.259 -17.026 1.00 37.75 184 LEU A N 1
ATOM 1455 C CA . LEU A 1 184 ? 10.763 -24.812 -17.540 1.00 37.75 184 LEU A CA 1
ATOM 1456 C C . LEU A 1 184 ? 10.569 -25.295 -18.990 1.00 37.75 184 LEU A C 1
ATOM 1458 O O . LEU A 1 184 ? 11.493 -25.254 -19.805 1.00 37.75 184 LEU A O 1
ATOM 1462 N N . CYS A 1 185 ? 9.366 -25.765 -19.310 1.00 33.03 185 CYS A N 1
ATOM 1463 C CA . CYS A 1 185 ? 9.018 -26.367 -20.593 1.00 33.03 185 CYS A CA 1
ATOM 1464 C C . CYS A 1 185 ? 8.738 -25.288 -21.657 1.00 33.03 185 CYS A C 1
ATOM 1466 O O . CYS A 1 185 ? 8.168 -24.239 -21.368 1.00 33.03 185 CYS A O 1
ATOM 1468 N N . LEU A 1 186 ? 9.069 -25.566 -22.923 1.00 35.19 186 LEU A N 1
ATOM 1469 C CA . LEU A 1 186 ? 8.906 -24.666 -24.081 1.00 35.19 186 LEU A CA 1
ATOM 1470 C C . LEU A 1 186 ? 7.456 -24.144 -24.244 1.00 35.19 186 LEU A C 1
ATOM 1472 O O . LEU A 1 186 ? 7.226 -23.034 -24.718 1.00 35.19 186 LEU A O 1
ATOM 1476 N N . THR A 1 187 ? 6.475 -24.899 -23.749 1.00 41.72 187 THR A N 1
ATOM 1477 C CA . THR A 1 187 ? 5.054 -24.520 -23.701 1.00 41.72 187 THR A CA 1
ATOM 1478 C C . THR A 1 187 ? 4.712 -23.439 -22.670 1.00 41.72 187 THR A C 1
ATOM 1480 O O . THR A 1 187 ? 3.652 -22.826 -22.767 1.00 41.72 187 THR A O 1
ATOM 1483 N N . GLU A 1 188 ? 5.559 -23.205 -21.666 1.00 41.62 188 GLU A N 1
ATOM 1484 C CA . GLU A 1 188 ? 5.364 -22.157 -20.651 1.00 41.62 188 GLU A CA 1
ATOM 1485 C C . GLU A 1 188 ? 5.833 -20.788 -21.167 1.00 41.62 188 GLU A C 1
ATOM 1487 O O . GLU A 1 188 ? 5.240 -19.769 -20.819 1.00 41.62 188 GLU A O 1
ATOM 1492 N N . ILE A 1 189 ? 6.809 -20.764 -22.087 1.00 42.78 189 ILE A N 1
ATOM 1493 C CA . ILE A 1 189 ? 7.250 -19.551 -22.799 1.00 42.78 189 ILE A CA 1
ATOM 1494 C C . ILE A 1 189 ? 6.159 -19.044 -23.754 1.00 42.78 189 ILE A C 1
ATOM 1496 O O . ILE A 1 189 ? 5.935 -17.841 -23.844 1.00 42.78 189 ILE A O 1
ATOM 1500 N N . GLN A 1 190 ? 5.423 -19.944 -24.410 1.00 39.97 190 GLN A N 1
ATOM 1501 C CA . GLN A 1 190 ? 4.363 -19.583 -25.364 1.00 39.97 190 GLN A CA 1
ATOM 1502 C C . GLN A 1 190 ? 3.080 -19.033 -24.707 1.00 39.97 190 GLN A C 1
ATOM 1504 O O . GLN A 1 190 ? 2.204 -18.529 -25.404 1.00 39.97 190 GLN A O 1
ATOM 1509 N N . LYS A 1 191 ? 2.940 -19.122 -23.375 1.00 48.00 191 LYS A N 1
ATOM 1510 C CA . LYS A 1 191 ? 1.721 -18.725 -22.641 1.00 48.00 191 LYS A CA 1
ATOM 1511 C C . LYS A 1 191 ? 1.790 -17.341 -21.986 1.00 48.00 191 LYS A C 1
ATOM 1513 O O . LYS A 1 191 ? 0.784 -16.885 -21.448 1.00 48.00 191 LYS A O 1
ATOM 1518 N N . ALA A 1 192 ? 2.936 -16.661 -22.026 1.00 53.16 192 ALA A N 1
ATOM 1519 C CA . ALA A 1 192 ? 3.096 -15.317 -21.469 1.00 53.16 192 ALA A CA 1
ATOM 1520 C C . ALA A 1 192 ? 2.879 -14.252 -22.557 1.00 53.16 192 ALA A C 1
ATOM 1522 O O . ALA A 1 192 ? 3.842 -13.720 -23.102 1.00 53.16 192 ALA A O 1
ATOM 1523 N N . ARG A 1 193 ? 1.612 -13.968 -22.878 1.00 59.06 193 ARG A N 1
ATOM 1524 C CA . ARG A 1 193 ? 1.227 -12.930 -23.849 1.00 59.06 193 ARG A CA 1
ATOM 1525 C C . ARG A 1 193 ? 1.422 -11.530 -23.266 1.00 59.06 193 ARG A C 1
ATOM 1527 O O . ARG A 1 193 ? 1.088 -11.288 -22.103 1.00 59.06 193 ARG A O 1
ATOM 1534 N N . GLY A 1 194 ? 1.989 -10.627 -24.060 1.00 68.94 194 GLY A N 1
ATOM 1535 C CA . GLY A 1 194 ? 2.231 -9.239 -23.669 1.00 68.94 194 GLY A CA 1
ATOM 1536 C C . GLY A 1 194 ? 0.944 -8.410 -23.689 1.00 68.94 194 GLY A C 1
ATOM 1537 O O . GLY A 1 194 ? -0.038 -8.778 -24.330 1.00 68.94 194 GLY A O 1
ATOM 1538 N N . ILE A 1 195 ? 0.944 -7.244 -23.030 1.00 72.00 195 ILE A N 1
ATOM 1539 C CA . ILE A 1 195 ? -0.225 -6.341 -23.029 1.00 72.00 195 ILE A CA 1
ATOM 1540 C C . ILE A 1 195 ? -0.629 -5.920 -24.452 1.00 72.00 195 ILE A C 1
ATOM 1542 O O . ILE A 1 195 ? -1.806 -5.732 -24.732 1.00 72.00 195 ILE A O 1
ATOM 1546 N N . MET A 1 196 ? 0.342 -5.831 -25.365 1.00 70.44 196 MET A N 1
ATOM 1547 C CA . MET A 1 196 ? 0.111 -5.526 -26.777 1.00 70.44 196 MET A CA 1
ATOM 1548 C C . MET A 1 196 ? -0.586 -6.672 -27.532 1.00 70.44 196 MET A C 1
ATOM 1550 O O . MET A 1 196 ? -1.425 -6.382 -28.380 1.00 70.44 196 MET A O 1
ATOM 1554 N N . ASP A 1 197 ? -0.324 -7.942 -27.195 1.00 70.56 197 ASP A N 1
ATOM 1555 C CA . ASP A 1 197 ? -1.008 -9.094 -27.815 1.00 70.56 197 ASP A CA 1
ATOM 1556 C C . ASP A 1 197 ? -2.470 -9.148 -27.417 1.00 70.56 197 ASP A C 1
ATOM 1558 O O . ASP A 1 197 ? -3.344 -9.366 -28.247 1.00 70.56 197 ASP A O 1
ATOM 1562 N N . VAL A 1 198 ? -2.733 -8.933 -26.125 1.00 73.50 198 VAL A N 1
ATOM 1563 C CA . VAL A 1 198 ? -4.094 -8.938 -25.592 1.00 73.50 198 VAL A CA 1
ATOM 1564 C C . VAL A 1 198 ? -4.907 -7.837 -26.270 1.00 73.50 198 VAL A C 1
ATOM 1566 O O . VAL A 1 198 ? -6.040 -8.074 -26.677 1.00 73.50 198 VAL A O 1
ATOM 1569 N N . LEU A 1 199 ? -4.313 -6.655 -26.470 1.00 71.50 199 LEU A N 1
ATOM 1570 C CA . LEU A 1 199 ? -4.954 -5.561 -27.199 1.00 71.50 199 LEU A CA 1
ATOM 1571 C C . LEU A 1 199 ? -5.203 -5.913 -28.674 1.00 71.50 199 LEU A C 1
ATOM 1573 O O . LEU A 1 199 ? -6.296 -5.650 -29.174 1.00 71.50 199 LEU A O 1
ATOM 1577 N N . ALA A 1 200 ? -4.238 -6.538 -29.355 1.00 70.12 200 ALA A N 1
ATOM 1578 C CA . ALA A 1 200 ? -4.394 -6.979 -30.741 1.00 70.12 200 ALA A CA 1
ATOM 1579 C C . ALA A 1 200 ? -5.512 -8.028 -30.890 1.00 70.12 200 ALA A C 1
ATOM 1581 O O . ALA A 1 200 ? -6.365 -7.914 -31.767 1.00 70.12 200 ALA A O 1
ATOM 1582 N N . GLU A 1 201 ? -5.548 -9.029 -30.011 1.00 70.06 201 GLU A N 1
ATOM 1583 C CA . GLU A 1 201 ? -6.569 -10.077 -30.022 1.00 70.06 201 GLU A CA 1
ATOM 1584 C C . GLU A 1 201 ? -7.956 -9.548 -29.665 1.00 70.06 201 GLU A C 1
ATOM 1586 O O . GLU A 1 201 ? -8.929 -9.945 -30.298 1.00 70.06 201 GLU A O 1
ATOM 1591 N N . MET A 1 202 ? -8.070 -8.635 -28.698 1.00 63.84 202 MET A N 1
ATOM 1592 C CA . MET A 1 202 ? -9.352 -8.013 -28.356 1.00 63.84 202 MET A CA 1
ATOM 1593 C C . MET A 1 202 ? -9.917 -7.197 -29.518 1.00 63.84 202 MET A C 1
ATOM 1595 O O . MET A 1 202 ? -11.115 -7.272 -29.777 1.00 63.84 202 MET A O 1
ATOM 1599 N N . LEU A 1 203 ? -9.067 -6.452 -30.231 1.00 64.44 203 LEU A N 1
ATOM 1600 C CA . LEU A 1 203 ? -9.476 -5.732 -31.438 1.00 64.44 203 LEU A CA 1
ATOM 1601 C C . LEU A 1 203 ? -9.907 -6.695 -32.552 1.00 64.44 203 LEU A C 1
ATOM 1603 O O . LEU A 1 203 ? -10.879 -6.421 -33.245 1.00 64.44 203 LEU A O 1
ATOM 1607 N N . ASN A 1 204 ? -9.244 -7.847 -32.680 1.00 64.69 204 ASN A N 1
ATOM 1608 C CA . ASN A 1 204 ? -9.597 -8.871 -33.667 1.00 64.69 204 ASN A CA 1
ATOM 1609 C C . ASN A 1 204 ? -10.850 -9.687 -33.292 1.00 64.69 204 ASN A C 1
ATOM 1611 O O . ASN A 1 204 ? -11.538 -10.193 -34.177 1.00 64.69 204 ASN A O 1
ATOM 1615 N N . ALA A 1 205 ? -11.149 -9.843 -31.999 1.00 61.78 205 ALA A N 1
ATOM 1616 C CA . ALA A 1 205 ? -12.289 -10.615 -31.497 1.00 61.78 205 ALA A CA 1
ATOM 1617 C C . ALA A 1 205 ? -13.628 -9.856 -31.574 1.00 61.78 205 ALA A C 1
ATOM 1619 O O . ALA A 1 205 ? -14.688 -10.454 -31.371 1.00 61.78 205 ALA A O 1
ATOM 1620 N N . LEU A 1 206 ? -13.598 -8.553 -31.864 1.00 54.38 206 LEU A N 1
ATOM 1621 C CA . LEU A 1 206 ? -14.784 -7.713 -32.002 1.00 54.38 206 LEU A CA 1
ATOM 1622 C C . LEU A 1 206 ? -15.227 -7.648 -33.476 1.00 54.38 206 LEU A C 1
ATOM 1624 O O . LEU A 1 206 ? -14.742 -6.842 -34.255 1.00 54.38 206 LEU A O 1
ATOM 1628 N N . ASP A 1 207 ? -16.170 -8.536 -33.800 1.00 50.53 207 ASP A N 1
ATOM 1629 C CA . ASP A 1 207 ? -17.057 -8.608 -34.975 1.00 50.53 207 ASP A CA 1
ATOM 1630 C C . ASP A 1 207 ? -16.431 -8.454 -36.393 1.00 50.53 207 ASP A C 1
ATOM 1632 O O . ASP A 1 207 ? -16.183 -7.340 -36.858 1.00 50.53 207 ASP A O 1
ATOM 1636 N N . PRO A 1 208 ? -16.283 -9.545 -37.179 1.00 50.19 208 PRO A N 1
ATOM 1637 C CA . PRO A 1 208 ? -15.784 -9.484 -38.560 1.00 50.19 208 PRO A CA 1
ATOM 1638 C C . PRO A 1 208 ? -16.716 -8.745 -39.547 1.00 50.19 208 PRO A C 1
ATOM 1640 O O . PRO A 1 208 ? -16.329 -8.542 -40.702 1.00 50.19 208 PRO A O 1
ATOM 1643 N N . GLY A 1 209 ? -17.927 -8.351 -39.124 1.00 46.66 209 GLY A N 1
ATOM 1644 C CA . GLY A 1 209 ? -18.934 -7.672 -39.947 1.00 46.66 209 GLY A CA 1
ATOM 1645 C C . GLY A 1 209 ? -18.968 -6.139 -39.867 1.00 46.66 209 GLY A C 1
ATOM 1646 O O . GLY A 1 209 ? -19.580 -5.523 -40.738 1.00 46.66 209 GLY A O 1
ATOM 1647 N N . ASN A 1 210 ? -18.310 -5.506 -38.887 1.00 50.41 210 ASN A N 1
ATOM 1648 C CA . ASN A 1 210 ? -18.318 -4.047 -38.721 1.00 50.41 210 ASN A CA 1
ATOM 1649 C C . ASN A 1 210 ? -16.892 -3.480 -38.708 1.00 50.41 210 ASN A C 1
ATOM 1651 O O . ASN A 1 210 ? -16.360 -3.084 -37.673 1.00 50.41 210 ASN A O 1
ATOM 1655 N N . LYS A 1 211 ? -16.262 -3.445 -39.889 1.00 47.16 211 LYS A N 1
ATOM 1656 C CA . LYS A 1 211 ? -14.977 -2.769 -40.118 1.00 47.16 211 LYS A CA 1
ATOM 1657 C C . LYS A 1 211 ? -15.146 -1.248 -40.100 1.00 47.16 211 LYS A C 1
ATOM 1659 O O . LYS A 1 211 ? -14.898 -0.578 -41.099 1.00 47.16 211 LYS A O 1
ATOM 1664 N N . GLU A 1 212 ? -15.546 -0.680 -38.971 1.00 51.69 212 GLU A N 1
ATOM 1665 C CA . GLU A 1 212 ? -15.170 0.705 -38.720 1.00 51.69 212 GLU A CA 1
ATOM 1666 C C . GLU A 1 212 ? -13.700 0.695 -38.286 1.00 51.69 212 GLU A C 1
ATOM 1668 O O . GLU A 1 212 ? -13.376 0.323 -37.161 1.00 51.69 212 GLU A O 1
ATOM 1673 N N . GLU A 1 213 ? -12.806 1.122 -39.183 1.00 54.91 213 GLU A N 1
ATOM 1674 C CA . GLU A 1 213 ? -11.351 1.337 -38.999 1.00 54.91 213 GLU A CA 1
ATOM 1675 C C . GLU A 1 213 ? -10.990 2.341 -37.866 1.00 54.91 213 GLU A C 1
ATOM 1677 O O . GLU A 1 213 ? -9.898 2.912 -37.810 1.00 54.91 213 GLU A O 1
ATOM 1682 N N . ASN A 1 214 ? -11.925 2.614 -36.957 1.00 60.38 214 ASN A N 1
ATOM 1683 C CA . ASN A 1 214 ? -11.901 3.704 -35.994 1.00 60.38 214 ASN A CA 1
ATOM 1684 C C . ASN A 1 214 ? -12.125 3.267 -34.546 1.00 60.38 214 ASN A C 1
ATOM 1686 O O . ASN A 1 214 ? -12.271 4.139 -33.690 1.00 60.38 214 ASN A O 1
ATOM 1690 N N . GLN A 1 215 ? -12.131 1.967 -34.239 1.00 70.88 215 GLN A N 1
ATOM 1691 C CA . GLN A 1 215 ? -12.174 1.549 -32.839 1.00 70.88 215 GLN A CA 1
ATOM 1692 C C . GLN A 1 215 ? -10.851 1.862 -32.130 1.00 70.88 215 GLN A C 1
ATOM 1694 O O . GLN A 1 215 ? -9.774 1.485 -32.592 1.00 70.88 215 GLN A O 1
ATOM 1699 N N . ILE A 1 216 ? -10.944 2.579 -31.008 1.00 82.38 216 ILE A N 1
ATOM 1700 C CA . ILE A 1 216 ? -9.796 2.989 -30.197 1.00 82.38 216 ILE A CA 1
ATOM 1701 C C . ILE A 1 216 ? -9.754 2.127 -28.934 1.00 82.38 216 ILE A C 1
ATOM 1703 O O . ILE A 1 216 ? -10.677 2.162 -28.115 1.00 82.38 216 ILE A O 1
ATOM 1707 N N . ALA A 1 217 ? -8.673 1.374 -28.747 1.00 83.81 217 ALA A N 1
ATOM 1708 C CA . ALA A 1 217 ? -8.434 0.646 -27.507 1.00 83.81 217 ALA A CA 1
ATOM 1709 C C . ALA A 1 217 ? -7.949 1.618 -26.425 1.00 83.81 217 ALA A C 1
ATOM 1711 O O . ALA A 1 217 ? -6.989 2.355 -26.629 1.00 83.81 217 ALA A O 1
ATOM 1712 N N . VAL A 1 218 ? -8.604 1.637 -25.269 1.00 83.56 218 VAL A N 1
ATOM 1713 C CA . VAL A 1 218 ? -8.319 2.574 -24.179 1.00 83.56 218 VAL A CA 1
ATOM 1714 C C . VAL A 1 218 ? -7.821 1.800 -22.969 1.00 83.56 218 VAL A C 1
ATOM 1716 O O . VAL A 1 218 ? -8.557 0.997 -22.392 1.00 83.56 218 VAL A O 1
ATOM 1719 N N . LEU A 1 219 ? -6.584 2.084 -22.564 1.00 82.50 219 LEU A N 1
ATOM 1720 C CA . LEU A 1 219 ? -5.927 1.478 -21.412 1.00 82.50 219 LEU A CA 1
ATOM 1721 C C . LEU A 1 219 ? -5.507 2.552 -20.404 1.00 82.50 219 LEU A C 1
ATOM 1723 O O . LEU A 1 219 ? -4.717 3.445 -20.703 1.00 82.50 219 LEU A O 1
ATOM 1727 N N . VAL A 1 220 ? -5.951 2.433 -19.156 1.00 84.12 220 VAL A N 1
ATOM 1728 C CA . VAL A 1 220 ? -5.505 3.327 -18.075 1.00 84.12 220 VAL A CA 1
ATOM 1729 C C . VAL A 1 220 ? -4.203 2.787 -17.465 1.00 84.12 220 VAL A C 1
ATOM 1731 O O . VAL A 1 220 ? -4.164 2.326 -16.330 1.00 84.12 220 VAL A O 1
ATOM 1734 N N . GLY A 1 221 ? -3.116 2.803 -18.242 1.00 81.75 221 GLY A N 1
ATOM 1735 C CA . GLY A 1 221 ? -1.830 2.226 -17.838 1.00 81.75 221 GLY A CA 1
ATOM 1736 C C . GLY A 1 221 ? -0.664 2.593 -18.755 1.00 81.75 221 GLY A C 1
ATOM 1737 O O . GLY A 1 221 ? -0.813 3.400 -19.674 1.00 81.75 221 GLY A O 1
ATOM 1738 N N . THR A 1 222 ? 0.512 2.013 -18.484 1.00 81.94 222 THR A N 1
ATOM 1739 C CA . THR A 1 222 ? 1.678 2.122 -19.376 1.00 81.94 222 THR A CA 1
ATOM 1740 C C . THR A 1 222 ? 1.691 0.949 -20.347 1.00 81.94 222 THR A C 1
ATOM 1742 O O . THR A 1 222 ? 1.655 -0.198 -19.914 1.00 81.94 222 THR A O 1
ATOM 1745 N N . ILE A 1 223 ? 1.790 1.233 -21.643 1.00 82.88 223 ILE A N 1
ATOM 1746 C CA . ILE A 1 223 ? 2.009 0.225 -22.682 1.00 82.88 223 ILE A CA 1
ATOM 1747 C C . ILE A 1 223 ? 3.510 0.078 -22.908 1.00 82.88 223 ILE A C 1
ATOM 1749 O O . ILE A 1 223 ? 4.201 1.054 -23.209 1.00 82.88 223 ILE A O 1
ATOM 1753 N N . THR A 1 224 ? 4.004 -1.144 -22.742 1.00 82.00 224 THR A N 1
ATOM 1754 C CA . THR A 1 224 ? 5.409 -1.522 -22.911 1.00 82.00 224 THR A CA 1
ATOM 1755 C C . THR A 1 224 ? 5.553 -2.494 -24.074 1.00 82.00 224 THR A C 1
ATOM 1757 O O . THR A 1 224 ? 4.701 -3.365 -24.242 1.00 82.00 224 THR A O 1
ATOM 1760 N N . ASP A 1 225 ? 6.645 -2.378 -24.827 1.00 79.62 225 ASP A N 1
ATOM 1761 C CA . ASP A 1 225 ? 6.978 -3.324 -25.894 1.00 79.62 225 ASP A CA 1
ATOM 1762 C C . ASP A 1 225 ? 7.548 -4.604 -25.293 1.00 79.62 225 ASP A C 1
ATOM 1764 O O . ASP A 1 225 ? 8.527 -4.561 -24.543 1.00 79.62 225 ASP A O 1
ATOM 1768 N N . ASP A 1 226 ? 6.931 -5.735 -25.614 1.00 73.25 226 ASP A N 1
ATOM 1769 C CA . ASP A 1 226 ? 7.433 -7.043 -25.223 1.00 73.25 226 ASP A CA 1
ATOM 1770 C C . ASP A 1 226 ? 8.224 -7.633 -26.397 1.00 73.25 226 ASP A C 1
ATOM 1772 O O . ASP A 1 226 ? 7.694 -7.971 -27.455 1.00 73.25 226 ASP A O 1
ATOM 1776 N N . ILE A 1 227 ? 9.540 -7.724 -26.214 1.00 64.44 227 ILE A N 1
ATOM 1777 C CA . ILE A 1 227 ? 10.483 -8.179 -27.245 1.00 64.44 227 ILE A CA 1
ATOM 1778 C C . ILE A 1 227 ? 10.319 -9.663 -27.598 1.00 64.44 227 ILE A C 1
ATOM 1780 O O . ILE A 1 227 ? 10.886 -10.126 -28.586 1.00 64.44 227 ILE A O 1
ATOM 1784 N N . ARG A 1 228 ? 9.567 -10.423 -26.789 1.00 65.31 228 ARG A N 1
ATOM 1785 C CA . ARG A 1 228 ? 9.246 -11.830 -27.067 1.00 65.31 228 ARG A CA 1
ATOM 1786 C C . ARG A 1 228 ? 8.169 -11.968 -28.138 1.00 65.31 228 ARG A C 1
ATOM 1788 O O . ARG A 1 228 ? 8.004 -13.051 -28.691 1.00 65.31 228 ARG A O 1
ATOM 1795 N N . LEU A 1 229 ? 7.459 -10.885 -28.449 1.00 59.75 229 LEU A N 1
ATOM 1796 C CA . LEU A 1 229 ? 6.455 -10.852 -29.500 1.00 59.75 229 LEU A CA 1
ATOM 1797 C C . LEU A 1 229 ? 7.178 -10.802 -30.840 1.00 59.75 229 LEU A C 1
ATOM 1799 O O . LEU A 1 229 ? 7.627 -9.740 -31.266 1.00 59.75 229 LEU A O 1
ATOM 1803 N N . GLN A 1 230 ? 7.326 -11.952 -31.487 1.00 53.41 230 GLN A N 1
ATOM 1804 C CA . GLN A 1 230 ? 7.945 -12.053 -32.813 1.00 53.41 230 GLN A CA 1
ATOM 1805 C C . GLN A 1 230 ? 6.941 -11.836 -33.957 1.00 53.41 230 GLN A C 1
ATOM 1807 O O . GLN A 1 230 ? 7.347 -11.803 -35.115 1.00 53.41 230 GLN A O 1
ATOM 1812 N N . GLU A 1 231 ? 5.652 -11.669 -33.649 1.00 63.12 231 GLU A N 1
ATOM 1813 C CA . GLU A 1 231 ? 4.600 -11.451 -34.646 1.00 63.12 231 GLU A CA 1
ATOM 1814 C C . GLU A 1 231 ? 4.477 -9.972 -35.055 1.00 63.12 231 GLU A C 1
ATOM 1816 O O . GLU A 1 231 ? 4.701 -9.043 -34.261 1.00 63.12 231 GLU A O 1
ATOM 1821 N N . GLU A 1 232 ? 4.134 -9.755 -36.327 1.00 67.00 232 GLU A N 1
ATOM 1822 C CA . GLU A 1 232 ? 3.802 -8.435 -36.860 1.00 67.00 232 GLU A CA 1
ATOM 1823 C C . GLU A 1 232 ? 2.470 -7.973 -36.266 1.00 67.00 232 GLU A C 1
ATOM 1825 O O . GLU A 1 232 ? 1.449 -8.651 -36.376 1.00 67.00 232 GLU A O 1
ATOM 1830 N N . LEU A 1 233 ? 2.484 -6.813 -35.606 1.00 71.06 233 LEU A N 1
ATOM 1831 C CA . LEU A 1 233 ? 1.274 -6.247 -35.021 1.00 71.06 233 LEU A CA 1
ATOM 1832 C C . LEU A 1 233 ? 0.344 -5.737 -36.128 1.00 71.06 233 LEU A C 1
ATOM 1834 O O . LEU A 1 233 ? 0.825 -5.104 -37.070 1.00 71.06 233 LEU A O 1
ATOM 1838 N N . PRO A 1 234 ? -0.979 -5.936 -36.007 1.00 76.00 234 PRO A N 1
ATOM 1839 C CA . PRO A 1 234 ? -1.932 -5.274 -36.884 1.00 76.00 234 PRO A CA 1
ATOM 1840 C C . PRO A 1 234 ? -1.983 -3.766 -36.593 1.00 76.00 234 PRO A C 1
ATOM 1842 O O . PRO A 1 234 ? -1.730 -3.322 -35.469 1.00 76.00 234 PRO A O 1
ATOM 1845 N N . ALA A 1 235 ? -2.360 -2.974 -37.600 1.00 81.25 235 ALA A N 1
ATOM 1846 C CA . ALA A 1 235 ? -2.618 -1.547 -37.430 1.00 81.25 235 ALA A CA 1
ATOM 1847 C C . ALA A 1 235 ? -3.741 -1.330 -36.401 1.00 81.25 235 ALA A C 1
ATOM 1849 O O . ALA A 1 235 ? -4.843 -1.857 -36.551 1.00 81.25 235 ALA A O 1
ATOM 1850 N N . MET A 1 236 ? -3.468 -0.551 -35.352 1.00 82.94 236 MET A N 1
ATOM 1851 C CA . MET A 1 236 ? -4.412 -0.315 -34.254 1.00 82.94 236 MET A CA 1
ATOM 1852 C C . MET A 1 236 ? -4.321 1.110 -33.707 1.00 82.94 236 MET A C 1
ATOM 1854 O O . MET A 1 236 ? -3.239 1.692 -33.663 1.00 82.94 236 MET A O 1
ATOM 1858 N N . LYS A 1 237 ? -5.445 1.663 -33.237 1.00 87.31 237 LYS A N 1
ATOM 1859 C CA . LYS A 1 237 ? -5.491 2.954 -32.532 1.00 87.31 237 LYS A CA 1
ATOM 1860 C C . LYS A 1 237 ? -5.597 2.702 -31.036 1.00 87.31 237 LYS A C 1
ATOM 1862 O O . LYS A 1 237 ? -6.537 2.047 -30.588 1.00 87.31 237 LYS A O 1
ATOM 1867 N N . VAL A 1 238 ? -4.651 3.219 -30.258 1.00 88.38 238 VAL A N 1
ATOM 1868 C CA . VAL A 1 238 ? -4.564 2.934 -28.822 1.00 88.38 238 VAL A CA 1
ATOM 1869 C C . VAL A 1 238 ? -4.378 4.219 -28.032 1.00 88.38 238 VAL A C 1
ATOM 1871 O O . VAL A 1 238 ? -3.494 5.015 -28.331 1.00 88.38 238 VAL A O 1
ATOM 1874 N N . THR A 1 239 ? -5.178 4.410 -26.989 1.00 89.69 239 THR A N 1
ATOM 1875 C CA . THR A 1 239 ? -5.009 5.458 -25.982 1.00 89.69 239 THR A CA 1
ATOM 1876 C C . THR A 1 239 ? -4.468 4.856 -24.695 1.00 89.69 239 THR A C 1
ATOM 1878 O O . THR A 1 239 ? -5.047 3.909 -24.165 1.00 89.69 239 THR A O 1
ATOM 1881 N N . ALA A 1 240 ? -3.392 5.434 -24.158 1.00 88.69 240 ALA A N 1
ATOM 1882 C CA . ALA A 1 240 ? -2.835 5.023 -22.873 1.00 88.69 240 ALA A CA 1
ATOM 1883 C C . ALA A 1 240 ? -2.304 6.202 -22.050 1.00 88.69 240 ALA A C 1
ATOM 1885 O O . ALA A 1 240 ? -2.098 7.295 -22.577 1.00 88.69 240 ALA A O 1
ATOM 1886 N N . LEU A 1 241 ? -2.057 5.986 -20.749 1.00 87.81 241 LEU A N 1
ATOM 1887 C CA . LEU A 1 241 ? -1.437 7.007 -19.889 1.00 87.81 241 LEU A CA 1
ATOM 1888 C C . LEU A 1 241 ? 0.013 7.266 -20.306 1.00 87.81 241 LEU A C 1
ATOM 1890 O O . LEU A 1 241 ? 0.502 8.391 -20.221 1.00 87.81 241 LEU A O 1
ATOM 1894 N N . ARG A 1 242 ? 0.708 6.214 -20.747 1.00 85.81 242 ARG A N 1
ATOM 1895 C CA . ARG A 1 242 ? 2.095 6.277 -21.202 1.00 85.81 242 ARG A CA 1
ATOM 1896 C C . ARG A 1 242 ? 2.381 5.145 -22.185 1.00 85.81 242 ARG A C 1
ATOM 1898 O O . ARG A 1 242 ? 1.868 4.043 -22.032 1.00 85.81 242 ARG A O 1
ATOM 1905 N N . PHE A 1 243 ? 3.263 5.403 -23.141 1.00 87.81 243 PHE A N 1
ATOM 1906 C CA . PHE A 1 243 ? 3.856 4.391 -24.015 1.00 87.81 243 PHE A CA 1
ATOM 1907 C C . PHE A 1 243 ? 5.365 4.375 -23.776 1.00 87.81 243 PHE A C 1
ATOM 1909 O O . PHE A 1 243 ? 5.963 5.446 -23.609 1.00 87.81 243 PHE A O 1
ATOM 1916 N N . THR A 1 244 ? 5.998 3.201 -23.767 1.00 85.81 244 THR A N 1
ATOM 1917 C CA . THR A 1 244 ? 7.449 3.142 -23.986 1.00 85.81 244 THR A CA 1
ATOM 1918 C C . THR A 1 244 ? 7.756 3.579 -25.413 1.00 85.81 244 THR A C 1
ATOM 1920 O O . THR A 1 244 ? 6.929 3.439 -26.314 1.00 85.81 244 THR A O 1
ATOM 1923 N N . GLU A 1 245 ? 8.948 4.127 -25.627 1.00 84.44 245 GLU A N 1
ATOM 1924 C CA . GLU A 1 245 ? 9.384 4.587 -26.949 1.00 84.44 245 GLU A CA 1
ATOM 1925 C C . GLU A 1 245 ? 9.354 3.452 -27.981 1.00 84.44 245 GLU A C 1
ATOM 1927 O O . GLU A 1 245 ? 8.830 3.621 -29.078 1.00 84.44 245 GLU A O 1
ATOM 1932 N N . THR A 1 246 ? 9.798 2.262 -27.573 1.00 85.06 246 THR A N 1
ATOM 1933 C CA . THR A 1 246 ? 9.761 1.041 -28.382 1.00 85.06 246 THR A CA 1
ATOM 1934 C C . THR A 1 246 ? 8.338 0.607 -28.739 1.00 85.06 246 THR A C 1
ATOM 1936 O O . THR A 1 246 ? 8.079 0.270 -29.890 1.00 85.06 246 THR A O 1
ATOM 1939 N N . ALA A 1 247 ? 7.385 0.699 -27.803 1.00 84.75 247 ALA A N 1
ATOM 1940 C CA . ALA A 1 247 ? 5.997 0.311 -28.054 1.00 84.75 247 ALA A CA 1
ATOM 1941 C C . ALA A 1 247 ? 5.341 1.261 -29.051 1.00 84.75 247 ALA A C 1
ATOM 1943 O O . ALA A 1 247 ? 4.680 0.820 -29.989 1.00 84.75 247 ALA A O 1
ATOM 1944 N N . ARG A 1 248 ? 5.569 2.569 -28.871 1.00 89.12 248 ARG A N 1
ATOM 1945 C CA . ARG A 1 248 ? 5.083 3.598 -29.791 1.00 89.12 248 ARG A CA 1
ATOM 1946 C C . ARG A 1 248 ? 5.637 3.374 -31.196 1.00 89.12 248 ARG A C 1
ATOM 1948 O O . ARG A 1 248 ? 4.856 3.270 -32.135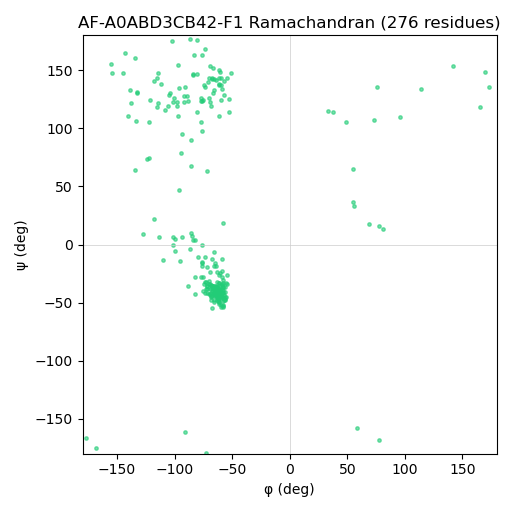 1.00 89.12 248 ARG A O 1
ATOM 1955 N N . ALA A 1 249 ? 6.956 3.221 -31.322 1.00 87.75 249 ALA A N 1
ATOM 1956 C CA . ALA A 1 249 ? 7.605 3.000 -32.610 1.00 87.75 249 ALA A CA 1
ATOM 1957 C C . ALA A 1 249 ? 7.076 1.741 -33.311 1.00 87.75 249 ALA A C 1
ATOM 1959 O O . ALA A 1 249 ? 6.889 1.736 -34.525 1.00 87.75 249 ALA A O 1
ATOM 1960 N N . ARG A 1 250 ? 6.798 0.676 -32.553 1.00 84.44 250 ARG A N 1
ATOM 1961 C CA . ARG A 1 250 ? 6.259 -0.572 -33.094 1.00 84.44 250 ARG A CA 1
ATOM 1962 C C . ARG A 1 250 ? 4.808 -0.435 -33.565 1.00 84.44 250 ARG A C 1
ATOM 1964 O O . ARG A 1 250 ? 4.493 -0.927 -34.645 1.00 84.44 250 ARG A O 1
ATOM 1971 N N . ILE A 1 251 ? 3.953 0.247 -32.798 1.00 86.69 251 ILE A N 1
ATOM 1972 C CA . ILE A 1 251 ? 2.557 0.530 -33.181 1.00 86.69 251 ILE A CA 1
ATOM 1973 C C . ILE A 1 251 ? 2.520 1.394 -34.445 1.00 86.69 251 ILE A C 1
ATOM 1975 O O . ILE A 1 251 ? 1.802 1.072 -35.385 1.00 86.69 251 ILE A O 1
ATOM 1979 N N . GLU A 1 252 ? 3.328 2.451 -34.503 1.00 88.88 252 GLU A N 1
ATOM 1980 C CA . GLU A 1 252 ? 3.399 3.345 -35.665 1.00 88.88 252 GLU A CA 1
ATOM 1981 C C . GLU A 1 252 ? 3.972 2.635 -36.899 1.00 88.88 252 GLU A C 1
ATOM 1983 O O . GLU A 1 252 ? 3.444 2.784 -38.000 1.00 88.88 252 GLU A O 1
ATOM 1988 N N . LYS A 1 253 ? 4.998 1.789 -36.725 1.00 86.56 253 LYS A N 1
ATOM 1989 C CA . LYS A 1 253 ? 5.560 0.962 -37.807 1.00 86.56 253 LYS A CA 1
ATOM 1990 C C . LYS A 1 253 ? 4.533 -0.018 -38.382 1.00 86.56 253 LYS A C 1
ATOM 1992 O O . LYS A 1 253 ? 4.572 -0.293 -39.577 1.00 86.56 253 LYS A O 1
ATOM 1997 N N . ALA A 1 254 ? 3.621 -0.519 -37.552 1.00 83.81 254 ALA A N 1
ATOM 1998 C CA . ALA A 1 254 ? 2.497 -1.356 -37.964 1.00 83.81 254 ALA A CA 1
ATOM 1999 C C . ALA A 1 254 ? 1.349 -0.567 -38.635 1.00 83.81 254 ALA A C 1
ATOM 2001 O O . ALA A 1 254 ? 0.346 -1.162 -39.017 1.00 83.81 254 ALA A O 1
ATOM 2002 N N . GLY A 1 255 ? 1.465 0.760 -38.777 1.00 84.25 255 GLY A N 1
ATOM 2003 C CA . GLY A 1 255 ? 0.412 1.626 -39.320 1.00 84.25 255 GLY A CA 1
ATOM 2004 C C . GLY A 1 255 ? -0.671 2.010 -38.304 1.00 84.25 255 GLY A C 1
ATOM 2005 O O . GLY A 1 255 ? -1.733 2.491 -38.693 1.00 84.25 255 GLY A O 1
ATOM 2006 N N . GLY A 1 256 ? -0.425 1.778 -37.012 1.00 87.50 256 GLY A N 1
ATOM 2007 C CA . GLY A 1 256 ? -1.293 2.175 -35.907 1.00 87.50 256 GLY A CA 1
ATOM 2008 C C . GLY A 1 256 ? -1.039 3.597 -35.395 1.00 87.50 256 GLY A C 1
ATOM 2009 O O . GLY A 1 256 ? -0.124 4.291 -35.832 1.00 87.50 256 GLY A O 1
ATOM 2010 N N . GLU A 1 257 ? -1.844 4.031 -34.426 1.00 88.81 257 GLU A N 1
ATOM 2011 C CA . GLU A 1 257 ? -1.787 5.376 -33.845 1.00 88.81 257 GLU A CA 1
ATOM 2012 C C . GLU A 1 257 ? -1.805 5.322 -32.311 1.00 88.81 257 GLU A C 1
ATOM 2014 O O . GLU A 1 257 ? -2.677 4.694 -31.707 1.00 88.81 257 GLU A O 1
ATOM 2019 N N . CYS A 1 258 ? -0.865 6.023 -31.673 1.00 91.25 258 CYS A N 1
ATOM 2020 C CA . CYS A 1 258 ? -0.827 6.191 -30.220 1.00 91.25 258 CYS A CA 1
ATOM 2021 C C . CYS A 1 258 ? -1.438 7.540 -29.823 1.00 91.25 258 CYS A C 1
ATOM 2023 O O . CYS A 1 258 ? -0.943 8.592 -30.223 1.00 91.25 258 CYS A O 1
ATOM 2025 N N . LEU A 1 259 ? -2.470 7.517 -28.983 1.00 89.94 259 LEU A N 1
ATOM 2026 C CA . LEU A 1 259 ? -3.235 8.691 -28.569 1.00 89.94 259 LEU A CA 1
ATOM 2027 C C . LEU A 1 259 ? -3.072 8.996 -27.082 1.00 89.94 259 LEU A C 1
ATOM 2029 O O . LEU A 1 259 ? -2.973 8.095 -26.246 1.00 89.94 259 LEU A O 1
ATOM 2033 N N . THR A 1 260 ? -3.115 10.281 -26.738 1.00 89.69 260 THR A N 1
ATOM 2034 C CA . THR A 1 260 ? -3.308 10.729 -25.354 1.00 89.69 260 THR A CA 1
ATOM 2035 C C . THR A 1 260 ? -4.793 10.743 -24.990 1.00 89.69 260 THR A C 1
ATOM 2037 O O . THR A 1 260 ? -5.665 10.745 -25.861 1.00 89.69 260 THR A O 1
ATOM 2040 N N . PHE A 1 261 ? -5.102 10.788 -23.693 1.00 87.31 261 PHE A N 1
ATOM 2041 C CA . PHE A 1 261 ? -6.487 10.927 -23.236 1.00 87.31 261 PHE A CA 1
ATOM 2042 C C . PHE A 1 261 ? -7.128 12.248 -23.681 1.00 87.31 261 PHE A C 1
ATOM 2044 O O . PHE A 1 261 ? -8.314 12.255 -23.996 1.00 87.31 261 PHE A O 1
ATOM 2051 N N . ASP A 1 262 ? -6.356 13.330 -23.797 1.00 87.12 262 ASP A N 1
ATOM 2052 C CA . ASP A 1 262 ? -6.859 14.603 -24.328 1.00 87.12 262 ASP A CA 1
ATOM 2053 C C . ASP A 1 262 ? -7.243 14.473 -25.810 1.00 87.12 262 ASP A C 1
ATOM 2055 O O . ASP A 1 262 ? -8.307 14.922 -26.231 1.00 87.12 262 ASP A O 1
ATOM 2059 N N . GLN A 1 263 ? -6.413 13.792 -26.608 1.00 86.62 263 GLN A N 1
ATOM 2060 C CA . GLN A 1 263 ? -6.707 13.526 -28.020 1.00 86.62 263 GLN A CA 1
ATOM 2061 C C . GLN A 1 263 ? -7.907 12.588 -28.183 1.00 86.62 263 GLN A C 1
ATOM 2063 O O . GLN A 1 263 ? -8.730 12.787 -29.078 1.00 86.62 263 GLN A O 1
ATOM 2068 N N . LEU A 1 264 ? -8.039 11.594 -27.300 1.00 86.50 264 LEU A N 1
ATOM 2069 C CA . LEU A 1 264 ? -9.212 10.729 -27.250 1.00 86.50 264 LEU A CA 1
ATOM 2070 C C . LEU A 1 264 ? -10.475 11.527 -26.918 1.00 86.50 264 LEU A C 1
ATOM 2072 O O . LEU A 1 264 ? -11.484 11.356 -27.592 1.00 86.50 264 LEU A O 1
ATOM 2076 N N . ALA A 1 265 ? -10.425 12.414 -25.923 1.00 83.69 265 ALA A N 1
ATOM 2077 C CA . ALA A 1 265 ? -11.567 13.229 -25.520 1.00 83.69 265 ALA A CA 1
ATOM 2078 C C . ALA A 1 265 ? -12.052 14.154 -26.649 1.00 83.69 265 ALA A C 1
ATOM 2080 O O . ALA A 1 265 ? -13.252 14.376 -26.783 1.00 83.69 265 ALA A O 1
ATOM 2081 N N . LEU A 1 266 ? -11.142 14.645 -27.497 1.00 84.19 266 LEU A N 1
ATOM 2082 C CA . LEU A 1 266 ? -11.497 15.435 -28.680 1.00 84.19 266 LEU A CA 1
ATOM 2083 C C . LEU A 1 266 ? -12.141 14.596 -29.794 1.00 84.19 266 LEU A C 1
ATOM 2085 O O . LEU A 1 266 ? -13.021 15.088 -30.495 1.00 84.19 266 LEU A O 1
ATOM 2089 N N . ARG A 1 267 ? -11.705 13.344 -29.974 1.00 81.12 267 ARG A N 1
ATOM 2090 C CA . ARG A 1 267 ? -12.176 12.466 -31.062 1.00 81.12 267 ARG A CA 1
ATOM 2091 C C . ARG A 1 267 ? -13.420 11.657 -30.706 1.00 81.12 267 ARG A C 1
ATOM 2093 O O . ARG A 1 267 ? -14.263 11.430 -31.564 1.00 81.12 267 ARG A O 1
ATOM 2100 N N . ALA A 1 268 ? -13.529 11.228 -29.455 1.00 79.50 268 ALA A N 1
ATOM 2101 C CA . ALA A 1 268 ? -14.614 10.410 -28.930 1.00 79.50 268 ALA A CA 1
ATOM 2102 C C . ALA A 1 268 ? -15.104 10.971 -27.578 1.00 79.50 268 ALA A C 1
ATOM 2104 O O . ALA A 1 268 ? -15.002 10.291 -26.554 1.00 79.50 268 ALA A O 1
ATOM 2105 N N . PRO A 1 269 ? -15.673 12.195 -27.545 1.00 74.81 269 PRO A N 1
ATOM 2106 C CA . PRO A 1 269 ? -16.074 12.874 -26.304 1.00 74.81 269 PRO A CA 1
ATOM 2107 C C . PRO A 1 269 ? -17.123 12.104 -25.489 1.00 74.81 269 PRO A C 1
ATOM 2109 O O . PRO A 1 269 ? -17.206 12.258 -24.274 1.00 74.81 269 PRO A O 1
ATOM 2112 N N . LEU A 1 270 ? -17.912 11.249 -26.147 1.00 75.94 270 LEU A N 1
ATOM 2113 C CA . LEU A 1 270 ? -18.919 10.386 -25.521 1.00 75.94 270 LEU A CA 1
ATOM 2114 C C . LEU A 1 270 ? -18.445 8.927 -25.358 1.00 75.94 270 LEU A C 1
ATOM 2116 O O . LEU A 1 270 ? -19.234 8.062 -24.986 1.00 75.94 270 LEU A O 1
ATOM 2120 N N . GLY A 1 271 ? -17.175 8.629 -25.657 1.00 67.56 271 GLY A N 1
ATOM 2121 C CA . GLY A 1 271 ? -16.613 7.274 -25.613 1.00 67.56 271 GLY A CA 1
ATOM 2122 C C . GLY A 1 271 ? -17.155 6.327 -26.690 1.00 67.56 271 GLY A C 1
ATOM 2123 O O . GLY A 1 271 ? -17.033 5.111 -26.544 1.00 67.56 271 GLY A O 1
ATOM 2124 N N . GLN A 1 272 ? -17.763 6.863 -27.751 1.00 73.25 272 GLN A N 1
ATOM 2125 C CA . GLN A 1 272 ? -18.201 6.088 -28.915 1.00 73.25 272 GLN A CA 1
ATOM 2126 C C . GLN A 1 272 ? -16.990 5.422 -29.579 1.00 73.25 272 GLN A C 1
ATOM 2128 O O . GLN A 1 272 ? -15.911 6.012 -29.612 1.00 73.25 272 GLN A O 1
ATOM 2133 N N . ASN A 1 273 ? -17.162 4.198 -30.081 1.00 70.31 273 ASN A N 1
ATOM 2134 C CA . ASN A 1 273 ? -16.107 3.424 -30.743 1.00 70.31 273 ASN A CA 1
ATOM 2135 C C . ASN A 1 273 ? -14.843 3.215 -29.878 1.00 70.31 273 ASN A C 1
ATOM 2137 O O . ASN A 1 273 ? -13.733 3.150 -30.399 1.00 70.31 273 ASN A O 1
ATOM 2141 N N . THR A 1 274 ? -14.997 3.100 -28.549 1.00 73.75 274 THR A N 1
ATOM 2142 C CA . THR A 1 274 ? -13.885 2.778 -27.634 1.00 73.75 274 THR A CA 1
ATOM 2143 C C . THR A 1 274 ? -14.034 1.399 -27.000 1.00 73.75 274 THR A C 1
ATOM 2145 O O . THR A 1 274 ? -15.118 1.030 -26.546 1.00 73.75 274 THR A O 1
ATOM 2148 N N . VAL A 1 275 ? -12.926 0.661 -26.912 1.00 73.62 275 VAL A N 1
ATOM 2149 C CA . VAL A 1 275 ? -12.832 -0.620 -26.195 1.00 73.62 275 VAL A CA 1
ATOM 2150 C C . VAL A 1 275 ? -12.001 -0.389 -24.940 1.00 73.62 275 VAL A C 1
ATOM 2152 O O . VAL A 1 275 ? -10.837 -0.010 -25.031 1.00 73.62 275 VAL A O 1
ATOM 2155 N N . LYS A 1 276 ? -12.601 -0.554 -23.758 1.00 73.88 276 LYS A N 1
ATOM 2156 C CA . LYS A 1 276 ? -11.977 -0.185 -22.476 1.00 73.88 276 LYS A CA 1
ATOM 2157 C C . LYS A 1 276 ? -11.402 -1.417 -21.782 1.00 73.88 276 LYS A C 1
ATOM 2159 O O . LYS A 1 276 ? -12.142 -2.364 -21.530 1.00 73.88 276 LYS A O 1
ATOM 2164 N N . HIS A 1 277 ? -10.120 -1.371 -21.425 1.00 60.19 277 HIS A N 1
ATOM 2165 C CA . HIS A 1 277 ? -9.464 -2.369 -20.578 1.00 60.19 277 HIS A CA 1
ATOM 2166 C C . HIS A 1 277 ? -9.053 -1.707 -19.252 1.00 60.19 277 HIS A C 1
ATOM 2168 O O . HIS A 1 277 ? -8.323 -0.710 -19.261 1.00 60.19 277 HIS A O 1
ATOM 2174 N N . PHE A 1 278 ? -9.553 -2.236 -18.129 1.00 45.72 278 PHE A N 1
ATOM 2175 C CA . PHE A 1 278 ? -9.280 -1.748 -16.767 1.00 45.72 278 PHE A CA 1
ATOM 2176 C C . PHE A 1 278 ? -8.259 -2.627 -16.051 1.00 45.72 278 PHE A C 1
ATOM 2178 O O . PHE A 1 278 ? -8.308 -3.860 -16.254 1.00 45.72 278 PHE A O 1
#

Foldseek 3Di:
DLLVLLCVQLPPPDPAGPVVSLVVSLVVCQVDLVSLLVNLVSLLVQCPDPDLSSNRSSLVSLLSNPARNPDSNVVSCLVSLVLQSLLVCLVVVHDPSSNLSSLVVLVLQCVQQDDCPGPRNSSRVSVVSCVVVVDDGDDDDPPDDRSHPPPPPDDDDDDDDDDDDDDDDDDDDDDDDDDDDDDDDPVVLVPDDFPLVVVQVVVVVPDPPDPPVDQEEEEAAEHEDDPSPPDQGAAHHYEYCYYDPVRQVSNVVNVHHYDYPVRCCVVCVPCPNYDYDD

Nearest PDB structures (foldseek):
  3zyq-assembly1_A  TM=8.781E-01  e=2.389E-08  Homo sapiens
  1dvp-assembly1_A-2  TM=8.629E-01  e=1.497E-07  Drosophila melanogaster
  1lf8-assembly1_A  TM=8.761E-01  e=1.700E-06  Homo sapiens
  1mhq-assembly2_B  TM=8.684E-01  e=3.950E-06  Homo sapiens
  1x5b-assembly1_A  TM=8.704E-01  e=6.816E-06  Homo sapiens

Sequence (278 aa):
MGSLMVERATSETLGGPDWEKNIEICDICNYNPIHAKEIVKTIKKRLRSKSSKVQLLAITLVETIVKNCGDIVHMHVAEKELPHEMAKIVKKRPDFCVKEKILTLINTWKEAFGGPKARYPQYFAAYQDLVRHGVVFPKRPETSAPVFTPPQSQPLTTYPKDIRNPESRPNAAESSSEAEYPTLCLTEIQKARGIMDVLAEMLNALDPGNKEENQIAVLVGTITDDIRLQEELPAMKVTALRFTETARARIEKAGGECLTFDQLALRAPLGQNTVKHF

InterPro domains:
  IPR002014 VHS domain [PF00790] (5-120)
  IPR002014 VHS do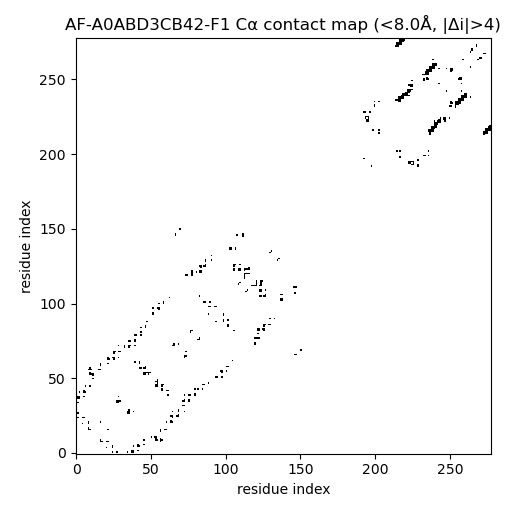main [PS50179] (9-138)
  IPR002014 VHS domain [SM00288] (2-134)
  IPR008942 ENTH/VHS [G3DSA:1.25.40.90] (3-155)
  IPR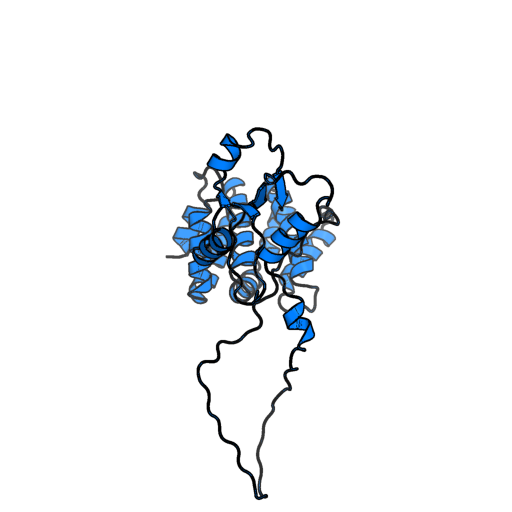008942 ENTH/VHS [SSF48464] (5-139)
  IPR021131 Large ribosomal subunit protein uL15/eL18 [PF17135] (210-275)
  IPR036227 Large ribosomal subunit protein uL15/eL18 superfamily [SSF52080] (212-275)
  IPR044836 TOM1-like protein, plant [PTHR45898] (4-215)

Solvent-accessible surface area (backbone atoms only — not comparable to full-atom values): 16726 Å² total; per-residue (Å²): 114,55,51,61,51,52,50,61,44,25,38,76,86,52,98,60,78,43,59,70,54,48,50,54,50,31,53,45,34,62,74,33,68,72,48,30,48,47,33,50,53,41,40,54,55,39,53,69,45,88,46,60,63,21,23,42,29,26,54,51,46,52,54,52,36,54,68,72,33,49,67,69,41,48,50,41,39,40,78,65,45,41,50,45,50,50,40,54,45,49,76,67,66,54,54,67,69,47,38,52,53,48,44,56,49,35,61,48,37,28,66,70,48,34,49,83,85,32,97,51,30,47,39,24,50,22,40,51,55,36,46,77,69,70,53,83,67,82,80,76,62,96,82,67,77,78,83,62,78,76,76,86,90,72,83,94,80,84,86,88,82,90,85,89,86,90,88,87,86,89,86,82,89,83,91,85,89,83,82,90,78,84,82,83,55,77,72,62,67,75,66,68,75,44,75,61,52,56,52,53,50,56,62,67,69,57,57,97,85,63,85,64,96,65,54,31,39,37,36,90,41,75,46,58,60,54,86,84,61,82,70,84,61,73,60,47,38,38,29,33,76,38,64,37,72,65,29,47,54,50,40,46,72,36,67,19,45,84,37,44,65,69,58,42,44,74,75,30,73,84,54,62,58,53,48,80,52,132